Protein AF-A0A5N5TIZ0-F1 (afdb_monomer)

Solvent-accessible surface area (backbone atoms only — not comparable to full-atom values): 14364 Å² total; per-residue (Å²): 132,88,80,83,74,90,66,99,51,80,72,65,76,56,60,96,84,63,83,81,84,79,68,92,69,78,65,60,90,72,55,89,64,56,59,50,76,48,78,46,96,88,73,50,70,50,78,36,49,53,70,55,32,39,54,70,77,42,92,76,58,86,54,35,62,63,74,58,45,53,52,51,51,52,49,46,48,74,77,62,52,58,97,60,49,91,86,53,86,85,68,57,70,83,48,72,67,50,51,49,50,57,59,56,68,37,50,45,80,41,44,53,36,55,14,87,90,80,56,48,61,65,50,69,70,56,50,51,53,52,49,51,51,28,60,76,71,68,31,34,36,38,39,46,34,53,42,60,88,73,70,85,63,94,80,79,71,78,79,86,51,70,66,80,68,50,84,82,61,44,37,38,36,38,42,40,37,45,75,78,77,43,55,87,56,67,49,62,54,75,49,55,40,64,81,58,47,54,52,49,50,60,51,28,62,76,74,66,56,66,72,58,66,68,44,50,50,53,57,53,50,55,57,57,53,55,65,66,68,78,113

Secondary structure (DSSP, 8-state):
------S-SGGGGS-TT----SS----GGG-S---EEEE-TTS-EEEE-HHHHHHHTS---TT--HHHHHHHHHHHHHHT--TTGGG------SHHHHHHHHHHHTEEEE--SS-TTT-----HHHHHHHHHHHHHTT-EEEEE-TTTT----TT-PPPPPTGGG-SSS-EEEEEEGGGTTTGGG--EEEE--HHHHHHHHHHHHHHT-S--HHHHHHHHHHHHHHHTT--

Sequence (231 aa):
MIMEGRGGGLFERSTPSTLNIAGGLPNPSKFPLKDAVFNLKNGDSIYIDEKKMAIAQQYGVTKGYLPLLKQVEELVLRYHNPPNYANSRVIVNIGAQDGFSRTLEMVIYVNPTASNPSGMTLTKERKKKIYEIARLYNLLIVEDDPYYFLHFGEDNEFPESFLSIDTDGRVMRMDSFAKIISSGFRIGYLTGPEPLVDKYIQHSEMTMMHPSCLSQDYVNGIYRQEECSFG

Radius of gyration: 27.18 Å; Cα contacts (8 Å, |Δi|>4): 220; chains: 1; bounding box: 65×40×74 Å

Structure (mmCIF, N/CA/C/O backbone):
data_AF-A0A5N5TIZ0-F1
#
_entry.id   AF-A0A5N5TIZ0-F1
#
loop_
_atom_site.group_PDB
_atom_site.id
_atom_site.type_symbol
_atom_site.label_atom_id
_atom_site.label_alt_id
_atom_site.label_comp_id
_atom_site.label_asym_id
_atom_site.label_entity_id
_atom_site.label_seq_id
_atom_site.pdbx_PDB_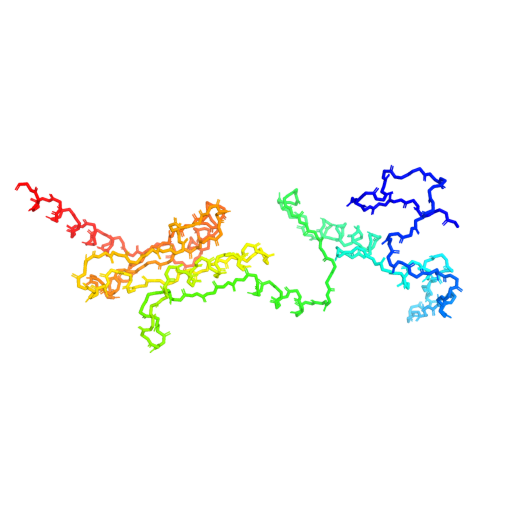ins_code
_atom_site.Cartn_x
_atom_site.Cartn_y
_atom_site.Cartn_z
_atom_site.occupancy
_atom_site.B_iso_or_equiv
_atom_site.auth_seq_id
_atom_site.auth_comp_id
_atom_site.auth_asym_id
_atom_site.auth_atom_id
_atom_site.pdbx_PDB_model_num
ATOM 1 N N . MET A 1 1 ? 6.207 13.090 -40.665 1.00 34.06 1 MET A N 1
ATOM 2 C CA . MET A 1 1 ? 5.944 11.635 -40.625 1.00 34.06 1 MET A CA 1
ATOM 3 C C . MET A 1 1 ? 4.941 11.394 -39.509 1.00 34.06 1 MET A C 1
ATOM 5 O O . MET A 1 1 ? 5.183 11.851 -38.399 1.00 34.06 1 MET A O 1
ATOM 9 N N . ILE A 1 2 ? 3.787 10.816 -39.843 1.00 30.36 2 ILE A N 1
ATOM 10 C CA . ILE A 1 2 ? 2.650 10.590 -38.939 1.00 30.36 2 ILE A CA 1
ATOM 11 C C . ILE A 1 2 ? 3.080 9.572 -37.872 1.00 30.36 2 ILE A C 1
ATOM 13 O O . ILE A 1 2 ? 3.518 8.476 -38.214 1.00 30.36 2 ILE A O 1
ATOM 17 N N . MET A 1 3 ? 3.018 9.955 -36.596 1.00 33.91 3 MET A N 1
ATOM 18 C CA . MET A 1 3 ? 3.199 9.036 -35.470 1.00 33.91 3 MET A CA 1
ATOM 19 C C . MET A 1 3 ? 1.867 8.308 -35.258 1.00 33.91 3 MET A C 1
ATOM 21 O O . MET A 1 3 ? 0.907 8.916 -34.792 1.00 33.91 3 MET A O 1
ATOM 25 N N . GLU A 1 4 ? 1.787 7.034 -35.644 1.00 34.34 4 GLU A N 1
ATOM 26 C CA . GLU A 1 4 ? 0.631 6.190 -35.327 1.00 34.34 4 GLU A CA 1
ATOM 27 C C . GLU A 1 4 ? 0.572 5.921 -33.817 1.00 34.34 4 GLU A C 1
ATOM 29 O O . GLU A 1 4 ? 1.549 5.489 -33.199 1.00 34.34 4 GLU A O 1
ATOM 34 N N . GLY A 1 5 ? -0.587 6.225 -33.231 1.00 33.09 5 GLY A N 1
ATOM 35 C CA . GLY A 1 5 ? -0.850 6.159 -31.801 1.00 33.09 5 GLY 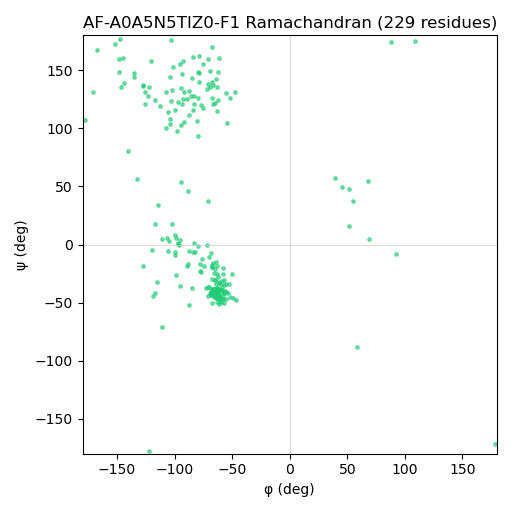A CA 1
ATOM 36 C C . GLY A 1 5 ? -0.885 4.734 -31.254 1.00 33.09 5 GLY A C 1
ATOM 37 O O . GLY A 1 5 ? -1.492 3.838 -31.839 1.00 33.09 5 GLY A O 1
ATOM 38 N N . ARG A 1 6 ? -0.231 4.551 -30.102 1.00 40.31 6 ARG A N 1
ATOM 39 C CA . ARG A 1 6 ? -0.539 3.503 -29.119 1.00 40.31 6 ARG A CA 1
ATOM 40 C C . ARG A 1 6 ? -0.393 4.092 -27.719 1.00 40.31 6 ARG A C 1
ATOM 42 O O . ARG A 1 6 ? 0.641 3.943 -27.070 1.00 40.31 6 ARG A O 1
ATOM 49 N N . GLY A 1 7 ? -1.422 4.805 -27.288 1.00 38.03 7 GLY A N 1
ATOM 50 C CA . GLY A 1 7 ? -1.538 5.443 -25.984 1.00 38.03 7 GLY A CA 1
ATOM 51 C C . GLY A 1 7 ? -2.898 6.120 -25.864 1.00 38.03 7 GLY A C 1
ATOM 52 O O . GLY A 1 7 ? -3.123 7.152 -26.491 1.00 38.03 7 GLY A O 1
ATOM 53 N N . GLY A 1 8 ? -3.790 5.532 -25.060 1.00 37.97 8 GLY A N 1
ATOM 54 C CA . GLY A 1 8 ? -5.176 5.972 -24.902 1.00 37.97 8 GLY A CA 1
ATOM 55 C C . GLY A 1 8 ? -5.288 7.445 -24.505 1.00 37.97 8 GLY A C 1
ATOM 56 O O . GLY A 1 8 ? -5.047 7.815 -23.359 1.00 37.97 8 GLY A O 1
ATOM 57 N N . GLY A 1 9 ? -5.671 8.276 -25.469 1.00 50.69 9 GLY A N 1
ATOM 58 C CA . GLY A 1 9 ? -5.900 9.708 -25.322 1.00 50.69 9 GLY A CA 1
ATOM 59 C C . GLY A 1 9 ? -6.630 10.262 -26.546 1.00 50.69 9 GLY A C 1
ATOM 60 O O . GLY A 1 9 ? -6.717 9.597 -27.578 1.00 50.69 9 GLY A O 1
ATOM 61 N N . LEU A 1 10 ? -7.147 11.493 -26.450 1.00 48.00 10 LEU A N 1
ATOM 62 C CA . LEU A 1 10 ? -7.877 12.191 -27.529 1.00 48.00 10 LEU A CA 1
ATOM 63 C C . LEU A 1 10 ? -7.132 12.187 -28.884 1.00 48.00 10 LEU A C 1
ATOM 65 O O . LEU A 1 10 ? -7.771 12.231 -29.930 1.00 48.00 10 LEU A O 1
ATOM 69 N N . PHE A 1 11 ? -5.801 12.063 -28.864 1.00 51.78 11 PHE A N 1
ATOM 70 C CA . PHE A 1 11 ? -4.930 12.015 -30.039 1.00 51.78 11 PHE A CA 1
ATOM 71 C C . PHE A 1 11 ? -5.149 10.802 -30.956 1.00 51.78 11 PHE A C 1
ATOM 73 O O . PHE A 1 11 ? -5.049 10.958 -32.172 1.00 51.78 11 PHE A O 1
ATOM 80 N N . GLU A 1 12 ? -5.504 9.628 -30.421 1.00 54.75 12 GLU A N 1
ATOM 81 C CA . GLU A 1 12 ? -5.781 8.424 -31.231 1.00 54.75 12 GLU A CA 1
ATOM 82 C C . GLU A 1 12 ? -7.051 8.552 -32.085 1.00 54.75 12 GLU A C 1
ATOM 84 O O . GLU A 1 12 ? -7.223 7.808 -33.046 1.00 54.75 12 GLU A O 1
ATOM 89 N N . ARG A 1 13 ? -7.938 9.503 -31.761 1.00 52.59 13 ARG A N 1
ATOM 90 C CA . ARG A 1 13 ? -9.205 9.726 -32.477 1.00 52.59 13 ARG A CA 1
ATOM 91 C C . ARG A 1 13 ? -9.121 10.819 -33.550 1.00 52.59 13 ARG A C 1
ATOM 93 O O . ARG A 1 13 ? -10.138 11.159 -34.149 1.00 52.59 13 ARG A O 1
ATOM 100 N N . SER A 1 14 ? -7.938 11.387 -33.781 1.00 58.97 14 SER A N 1
ATOM 101 C CA . SER A 1 14 ? -7.731 12.491 -34.728 1.00 58.97 14 SER A CA 1
ATOM 102 C C . SER A 1 14 ? -7.528 11.975 -36.153 1.00 58.97 14 SER A C 1
ATOM 104 O O . SER A 1 14 ? -6.847 10.974 -36.364 1.00 58.97 14 SER A O 1
ATOM 106 N N . THR A 1 15 ? -8.050 12.687 -37.152 1.00 64.50 15 THR A N 1
ATOM 107 C CA . THR A 1 15 ? -7.779 12.376 -38.563 1.00 64.50 15 THR A CA 1
ATOM 108 C C . THR A 1 15 ? -6.319 12.672 -38.943 1.00 64.50 15 THR A C 1
ATOM 110 O O . THR A 1 15 ? -5.747 13.630 -38.420 1.00 64.50 15 THR A O 1
ATOM 113 N N . PRO A 1 16 ? -5.713 11.939 -39.901 1.00 64.56 16 PRO A N 1
ATOM 114 C CA . PRO A 1 16 ? -4.321 12.151 -40.330 1.00 64.56 16 PRO A CA 1
ATOM 115 C C . PRO A 1 16 ? -3.998 13.564 -40.848 1.00 64.56 16 PRO A C 1
ATOM 117 O O . PRO A 1 16 ? -2.835 13.954 -40.887 1.00 64.56 16 PRO A O 1
ATOM 120 N N . SER A 1 17 ? -5.016 14.326 -41.259 1.00 74.25 17 SER A N 1
ATOM 121 C CA . SER A 1 17 ? -4.917 15.709 -41.741 1.00 74.25 17 SER A CA 1
ATOM 122 C C . SER A 1 17 ? -4.917 16.764 -40.628 1.00 74.25 17 SER A C 1
ATOM 124 O O . SER A 1 17 ? -4.736 17.947 -40.913 1.00 74.25 17 SER A O 1
ATOM 126 N N . THR A 1 18 ? -5.138 16.378 -39.370 1.00 73.06 18 THR A N 1
ATOM 127 C CA . THR A 1 18 ? -5.234 17.323 -38.256 1.00 73.06 18 THR A CA 1
ATOM 128 C C . THR A 1 18 ? -3.847 17.803 -37.836 1.00 73.06 18 THR A C 1
ATOM 130 O O . THR A 1 18 ? -3.006 17.015 -37.401 1.00 73.06 18 THR A O 1
ATOM 133 N N . LEU A 1 19 ? -3.614 19.117 -37.909 1.00 68.88 19 LEU A N 1
ATOM 134 C CA . LEU A 1 19 ? -2.415 19.732 -37.347 1.00 68.88 19 LEU A CA 1
ATOM 135 C C . LEU A 1 19 ? -2.544 19.801 -35.819 1.00 68.88 19 LEU A C 1
ATOM 137 O O . LEU A 1 19 ? -3.436 20.460 -35.287 1.00 68.88 19 LEU A O 1
ATOM 141 N N . ASN A 1 20 ? -1.655 19.111 -35.108 1.00 63.97 20 ASN A N 1
ATOM 142 C CA . ASN A 1 20 ? -1.668 19.060 -33.651 1.00 63.97 20 ASN A CA 1
ATOM 143 C C . ASN A 1 20 ? -0.872 20.230 -33.053 1.00 63.97 20 ASN A C 1
ATOM 145 O O . ASN A 1 20 ? 0.351 20.265 -33.160 1.00 63.97 20 ASN A O 1
ATOM 149 N N . ILE A 1 21 ? -1.581 21.155 -32.404 1.00 72.00 21 ILE A N 1
ATOM 150 C CA . ILE A 1 21 ? -1.016 22.286 -31.646 1.00 72.00 21 ILE A CA 1
ATOM 151 C C . ILE A 1 21 ? -1.231 22.152 -30.127 1.00 72.00 21 ILE A C 1
ATOM 153 O O . ILE A 1 21 ? -0.928 23.076 -29.380 1.00 72.00 21 ILE A O 1
ATOM 157 N N . ALA A 1 22 ? -1.788 21.026 -29.669 1.00 65.69 22 ALA A N 1
ATOM 158 C CA . ALA A 1 22 ? -2.176 20.816 -28.274 1.00 65.69 22 ALA A CA 1
ATOM 159 C C . ALA A 1 22 ? -1.099 20.084 -27.460 1.00 65.69 22 ALA A C 1
ATOM 161 O O . ALA A 1 22 ? -0.917 20.363 -26.277 1.00 65.69 22 ALA A O 1
ATOM 162 N N . GLY A 1 23 ? -0.388 19.134 -28.076 1.00 67.12 23 GLY A N 1
ATOM 163 C CA . GLY A 1 23 ? 0.704 18.418 -27.418 1.00 67.12 23 GLY A CA 1
ATOM 164 C C . GLY A 1 23 ? 1.987 19.246 -27.406 1.00 67.12 23 GLY A C 1
ATOM 165 O O . GLY A 1 23 ? 2.474 19.623 -28.467 1.00 67.12 23 GLY A O 1
ATOM 166 N N . GLY A 1 24 ? 2.583 19.460 -26.231 1.00 77.94 24 GLY A N 1
ATOM 167 C CA . GLY A 1 24 ? 3.902 20.093 -26.066 1.00 77.94 24 GLY A CA 1
ATOM 168 C C . GLY A 1 24 ? 5.079 19.217 -26.522 1.00 77.94 24 GLY A C 1
ATOM 169 O O . GLY A 1 24 ? 6.109 19.187 -25.858 1.00 77.94 24 GLY A O 1
ATOM 170 N N . LEU A 1 25 ? 4.912 18.455 -27.609 1.00 83.19 25 LEU A N 1
ATOM 171 C CA . LEU A 1 25 ? 5.910 17.531 -28.145 1.00 83.19 25 LEU A CA 1
ATOM 172 C C . LEU A 1 25 ? 6.895 18.304 -29.036 1.00 83.19 25 LEU A C 1
ATOM 174 O O . LEU A 1 25 ? 6.485 18.820 -30.081 1.00 83.19 25 LEU A O 1
ATOM 178 N N . PRO A 1 26 ? 8.189 18.387 -28.680 1.00 86.62 26 PRO A N 1
ATOM 179 C CA . PRO A 1 26 ? 9.175 19.050 -29.521 1.00 86.62 26 PRO A CA 1
ATOM 180 C C . PRO A 1 26 ? 9.309 18.350 -30.877 1.00 86.62 26 PRO A C 1
ATOM 182 O O . PRO A 1 26 ? 9.165 17.129 -30.977 1.00 86.62 26 PRO A O 1
ATOM 185 N N . ASN A 1 27 ? 9.618 19.120 -31.925 1.00 87.25 27 ASN A N 1
ATOM 186 C CA . ASN A 1 27 ? 9.857 18.569 -33.258 1.00 87.25 27 ASN A CA 1
ATOM 187 C C . ASN A 1 27 ? 11.120 17.680 -33.245 1.00 87.25 27 ASN A C 1
ATOM 189 O O . ASN A 1 27 ? 12.200 18.206 -32.960 1.00 87.25 27 ASN A O 1
ATOM 193 N N . PRO A 1 28 ? 11.030 16.386 -33.619 1.00 87.31 28 PRO A N 1
ATOM 194 C CA . PRO A 1 28 ? 12.179 15.486 -33.601 1.00 87.31 28 PRO A CA 1
ATOM 195 C C . PRO A 1 28 ? 13.370 15.944 -34.447 1.00 87.31 28 PRO A C 1
ATOM 197 O O . PRO A 1 28 ? 14.505 15.626 -34.118 1.00 87.31 28 PRO A O 1
ATOM 200 N N . SER A 1 29 ? 13.146 16.752 -35.491 1.00 88.25 29 SER A N 1
ATOM 201 C CA . SER A 1 29 ? 14.228 17.300 -36.322 1.00 88.25 29 SER A CA 1
ATOM 202 C C . SER A 1 29 ? 15.106 18.329 -35.595 1.00 88.25 29 SER A C 1
ATOM 204 O O . SER A 1 29 ? 16.057 18.844 -36.178 1.00 88.25 29 SER A O 1
ATOM 206 N N . LYS A 1 30 ? 14.730 18.732 -34.376 1.00 91.44 30 LYS A N 1
ATOM 207 C CA . LYS A 1 30 ? 15.494 19.648 -33.519 1.00 91.44 30 LYS A CA 1
ATOM 208 C C . LYS A 1 30 ? 16.290 18.913 -32.444 1.00 91.44 30 LYS A C 1
ATOM 210 O O . LYS A 1 30 ? 17.053 19.557 -31.729 1.00 91.44 30 LYS A O 1
ATOM 215 N N . PHE A 1 31 ? 16.112 17.601 -32.316 1.00 95.12 31 PHE A N 1
ATOM 216 C CA . PHE A 1 31 ? 16.883 16.811 -31.373 1.00 95.12 31 PHE A CA 1
ATOM 217 C C . PHE A 1 31 ? 18.343 16.676 -31.837 1.00 95.12 31 PHE A C 1
ATOM 219 O O . PHE A 1 31 ? 18.586 16.499 -33.031 1.00 95.12 31 PHE A O 1
ATOM 226 N N . PRO A 1 32 ? 19.325 16.791 -30.924 1.00 95.62 32 PRO A N 1
ATOM 227 C CA . PRO A 1 32 ? 20.738 16.849 -31.292 1.00 95.62 32 PRO A CA 1
ATOM 228 C C . PRO A 1 32 ? 21.347 15.483 -31.635 1.00 95.62 32 PRO A C 1
ATOM 230 O O . PRO A 1 32 ? 22.364 15.441 -32.325 1.00 95.62 32 PRO A O 1
ATOM 233 N N . LEU A 1 33 ? 20.773 14.371 -31.158 1.00 96.75 33 LEU A N 1
ATOM 234 C CA . LEU A 1 33 ? 21.300 13.032 -31.436 1.00 96.75 33 LEU A CA 1
ATOM 235 C C . LEU A 1 33 ? 20.618 12.441 -32.670 1.00 96.75 33 LEU A C 1
ATOM 237 O O . LEU A 1 33 ? 19.391 12.340 -32.710 1.00 96.75 33 LEU A O 1
ATOM 241 N N . LYS A 1 34 ? 21.421 12.025 -33.654 1.00 95.44 34 LYS A N 1
ATOM 242 C CA . LYS A 1 34 ? 20.935 11.365 -34.870 1.00 95.44 34 LYS A CA 1
ATOM 243 C C . LYS A 1 34 ? 20.807 9.858 -34.686 1.00 95.44 34 LYS A C 1
ATOM 245 O O . LYS A 1 34 ? 19.751 9.312 -34.942 1.00 95.44 34 LYS A O 1
ATOM 250 N N . ASP A 1 35 ? 21.853 9.190 -34.227 1.00 97.31 35 ASP A N 1
ATOM 251 C CA . ASP A 1 35 ? 21.907 7.741 -34.033 1.00 97.31 35 ASP A CA 1
ATOM 252 C C . ASP A 1 35 ? 22.900 7.408 -32.908 1.00 97.31 35 ASP A C 1
ATOM 254 O O . ASP A 1 35 ? 23.554 8.297 -32.355 1.00 97.31 35 ASP A O 1
ATOM 258 N N . ALA A 1 36 ? 22.950 6.142 -32.496 1.00 97.38 36 ALA A N 1
ATOM 259 C CA . ALA A 1 36 ? 23.957 5.662 -31.555 1.00 97.38 36 ALA A CA 1
ATOM 260 C C . ALA A 1 36 ? 24.323 4.200 -31.811 1.00 97.38 36 ALA A C 1
ATOM 262 O O . ALA A 1 36 ? 23.482 3.382 -32.195 1.00 97.38 36 ALA A O 1
ATOM 263 N N . VAL A 1 37 ? 25.581 3.867 -31.518 1.00 97.69 37 VAL A N 1
ATOM 264 C CA . VAL A 1 37 ? 26.096 2.496 -31.513 1.00 97.69 37 VAL A CA 1
ATOM 265 C C . VAL A 1 37 ? 26.737 2.222 -30.158 1.00 97.69 37 VAL A C 1
ATOM 267 O O . VAL A 1 37 ? 27.676 2.912 -29.764 1.00 97.69 37 VAL A O 1
ATOM 270 N N . PHE A 1 38 ? 26.243 1.210 -29.448 1.00 97.56 38 PHE A N 1
ATOM 271 C CA . PHE A 1 38 ? 26.833 0.745 -28.193 1.00 97.56 38 PHE A CA 1
ATOM 272 C C . PHE A 1 38 ? 27.551 -0.577 -28.432 1.00 97.56 38 PHE A C 1
ATOM 274 O O . PHE A 1 38 ? 26.913 -1.583 -28.736 1.00 97.56 38 PHE A O 1
ATOM 281 N N . ASN A 1 39 ? 28.874 -0.574 -28.293 1.00 97.69 39 ASN A N 1
ATOM 282 C CA . ASN A 1 39 ? 29.694 -1.768 -28.484 1.00 97.69 39 ASN A CA 1
ATOM 283 C C . ASN A 1 39 ? 29.757 -2.576 -27.186 1.00 97.69 39 ASN A C 1
ATOM 285 O O . ASN A 1 39 ? 30.075 -2.042 -26.121 1.00 97.69 39 ASN A O 1
ATOM 289 N N . LEU A 1 40 ? 29.440 -3.862 -27.278 1.00 97.50 40 LEU A N 1
ATOM 290 C CA . LEU A 1 40 ? 29.391 -4.789 -26.159 1.00 97.50 40 LEU A CA 1
ATOM 291 C C . LEU A 1 40 ? 30.706 -5.563 -26.031 1.00 97.50 40 LEU A C 1
ATOM 293 O O . LEU A 1 40 ? 31.446 -5.771 -26.990 1.00 97.50 40 LEU A O 1
ATOM 297 N N . LYS A 1 41 ? 30.992 -6.042 -24.815 1.00 96.88 41 LYS A N 1
ATOM 298 C CA . LYS A 1 41 ? 32.224 -6.798 -24.521 1.00 96.88 41 LYS A CA 1
ATOM 299 C C . LYS A 1 41 ? 32.318 -8.138 -25.258 1.00 96.88 41 LYS A C 1
ATOM 301 O O . LYS A 1 41 ? 33.414 -8.668 -25.385 1.00 96.88 41 LYS A O 1
ATOM 306 N N . ASN A 1 42 ? 31.194 -8.691 -25.709 1.00 96.12 42 ASN A N 1
ATOM 307 C CA . ASN A 1 42 ? 31.146 -9.940 -26.470 1.00 96.12 42 ASN A CA 1
ATOM 308 C C . ASN A 1 42 ? 31.423 -9.744 -27.975 1.00 96.12 42 ASN A C 1
ATOM 310 O O . ASN A 1 42 ? 31.388 -10.720 -28.713 1.00 96.12 42 ASN A O 1
ATOM 314 N N . GLY A 1 43 ? 31.703 -8.512 -28.418 1.00 95.81 43 GLY A N 1
ATOM 315 C CA . GLY A 1 43 ? 31.956 -8.176 -29.820 1.00 95.81 43 GLY A CA 1
ATOM 316 C C . GLY A 1 43 ? 30.714 -7.738 -30.600 1.00 95.81 43 GLY A C 1
ATOM 317 O O . GLY A 1 43 ? 30.865 -7.246 -31.715 1.00 95.81 43 GLY A O 1
ATOM 318 N N . ASP A 1 44 ? 29.515 -7.855 -30.021 1.00 97.06 44 ASP A N 1
ATOM 319 C CA . ASP A 1 44 ? 28.279 -7.379 -30.646 1.00 97.06 44 ASP A CA 1
ATOM 320 C C . ASP A 1 44 ? 28.113 -5.859 -30.495 1.00 97.06 44 ASP A C 1
ATOM 322 O O . ASP A 1 44 ? 28.682 -5.225 -29.601 1.00 97.06 44 ASP A O 1
ATOM 326 N N . SER A 1 45 ? 27.248 -5.274 -31.323 1.00 97.00 45 SER A N 1
ATOM 327 C CA . SER A 1 45 ? 26.877 -3.860 -31.242 1.00 97.00 45 SER A CA 1
ATOM 328 C C . SER A 1 45 ? 25.358 -3.691 -31.184 1.00 97.00 45 SER A C 1
ATOM 330 O O . SER A 1 45 ? 24.611 -4.317 -31.937 1.00 97.00 45 SER A O 1
ATOM 332 N N . ILE A 1 46 ? 24.890 -2.802 -30.307 1.00 96.44 46 ILE A N 1
ATOM 333 C CA . ILE A 1 46 ? 23.494 -2.358 -30.260 1.00 96.44 46 ILE A CA 1
ATOM 334 C C . ILE A 1 46 ? 23.368 -1.092 -31.100 1.00 96.44 46 ILE A C 1
ATOM 336 O O . ILE A 1 46 ? 23.994 -0.077 -30.793 1.00 96.44 46 ILE A O 1
ATOM 340 N N . TYR A 1 47 ? 22.519 -1.144 -32.124 1.00 96.12 47 TYR A N 1
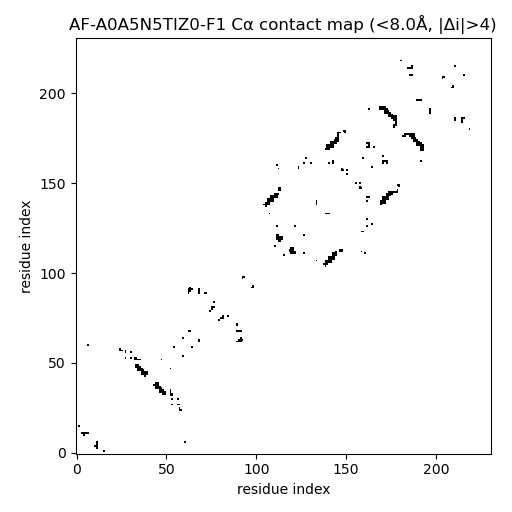ATOM 341 C CA . TYR A 1 47 ? 22.269 -0.028 -33.034 1.00 96.12 47 TYR A CA 1
ATOM 342 C C . TYR A 1 47 ? 20.942 0.667 -32.717 1.00 96.12 47 TYR A C 1
ATOM 344 O O . TYR A 1 47 ? 19.868 0.050 -32.743 1.00 96.12 47 TYR A O 1
ATOM 352 N N . ILE A 1 48 ? 21.016 1.973 -32.472 1.00 96.44 48 ILE A N 1
ATOM 353 C CA . ILE A 1 48 ? 19.867 2.872 -32.396 1.00 96.44 48 ILE A CA 1
ATOM 354 C C . ILE A 1 48 ? 19.880 3.739 -33.653 1.00 96.44 48 ILE A C 1
ATOM 356 O O . ILE A 1 48 ? 20.638 4.700 -33.743 1.00 96.44 48 ILE A O 1
ATOM 360 N N . ASP A 1 49 ? 19.049 3.366 -34.624 1.00 95.88 49 ASP A N 1
ATOM 361 C CA . ASP A 1 49 ? 18.841 4.134 -35.854 1.00 95.88 49 ASP A CA 1
ATOM 362 C C . ASP A 1 49 ? 18.132 5.475 -35.595 1.00 95.88 49 ASP A C 1
ATOM 364 O O . ASP A 1 49 ? 17.591 5.718 -34.515 1.00 95.88 49 ASP A O 1
ATOM 368 N N . GLU A 1 50 ? 18.085 6.332 -36.616 1.00 94.50 50 GLU A N 1
ATOM 369 C CA . GLU A 1 50 ? 17.507 7.678 -36.527 1.00 94.50 50 GLU A CA 1
ATOM 370 C C . GLU A 1 50 ? 16.042 7.696 -36.080 1.00 94.50 50 GLU A C 1
ATOM 372 O O . GLU A 1 50 ? 15.626 8.561 -35.306 1.00 94.50 50 GLU A O 1
ATOM 377 N N . LYS A 1 51 ? 15.254 6.692 -36.475 1.00 92.19 51 LYS A N 1
ATOM 378 C CA . LYS A 1 51 ? 13.851 6.592 -36.070 1.00 92.19 51 LYS A CA 1
ATOM 379 C C . LYS A 1 51 ? 13.731 6.237 -34.588 1.00 92.19 51 LYS A C 1
ATOM 381 O O . LYS A 1 51 ? 12.926 6.838 -33.878 1.00 92.19 51 LYS A O 1
ATOM 386 N N . LYS A 1 52 ? 14.517 5.272 -34.105 1.00 92.50 52 LYS A N 1
ATOM 387 C CA . LYS A 1 52 ? 14.552 4.895 -32.684 1.00 92.50 52 LYS A CA 1
ATOM 388 C C . LYS A 1 52 ? 15.133 6.011 -31.827 1.00 92.50 52 LYS A C 1
ATOM 390 O O . LYS A 1 52 ? 14.618 6.256 -30.741 1.00 92.50 52 LYS A O 1
ATOM 395 N N . MET A 1 53 ? 16.152 6.707 -32.322 1.00 95.38 53 MET A N 1
ATOM 396 C CA . MET A 1 53 ? 16.782 7.828 -31.632 1.00 95.38 53 MET A CA 1
ATOM 397 C C . MET A 1 53 ? 15.823 9.018 -31.498 1.00 95.38 53 MET A C 1
ATOM 399 O O . MET A 1 53 ? 15.762 9.652 -30.444 1.00 95.38 53 MET A O 1
ATOM 403 N N . ALA A 1 54 ? 15.003 9.278 -32.521 1.00 92.50 54 ALA A N 1
ATOM 404 C CA . ALA A 1 54 ? 13.925 10.261 -32.452 1.00 92.50 54 ALA A CA 1
ATOM 405 C C . ALA A 1 54 ? 12.866 9.905 -31.392 1.00 92.50 54 ALA A C 1
ATOM 407 O O . ALA A 1 54 ? 12.386 10.792 -30.692 1.00 92.50 54 ALA A O 1
ATOM 408 N N . ILE A 1 55 ? 12.515 8.620 -31.247 1.00 91.31 55 ILE A N 1
ATOM 409 C CA . ILE A 1 55 ? 11.590 8.152 -30.199 1.00 91.31 55 ILE A CA 1
ATOM 410 C C . ILE A 1 55 ? 12.239 8.255 -28.812 1.00 91.31 55 ILE A C 1
ATOM 412 O O . ILE A 1 55 ? 11.584 8.687 -27.871 1.00 91.31 55 ILE A O 1
ATOM 416 N N . ALA A 1 56 ? 13.517 7.893 -28.682 1.00 91.94 56 ALA A N 1
ATOM 417 C CA . ALA A 1 56 ? 14.244 7.897 -27.412 1.00 91.94 56 ALA A CA 1
ATOM 418 C C . ALA A 1 56 ? 14.420 9.304 -26.814 1.00 91.94 56 ALA A C 1
ATOM 420 O O . ALA A 1 56 ? 14.458 9.448 -25.597 1.00 91.94 56 ALA A O 1
ATOM 421 N N . GLN A 1 57 ? 14.514 10.332 -27.662 1.00 93.19 57 GLN A N 1
ATOM 422 C CA . GLN A 1 57 ? 14.607 11.736 -27.240 1.00 93.19 57 GLN A CA 1
ATOM 423 C C . GLN A 1 57 ? 13.237 12.409 -27.047 1.00 93.19 57 GLN A C 1
ATOM 425 O O . GLN A 1 57 ? 13.175 13.554 -26.603 1.00 93.19 57 GLN A O 1
ATOM 430 N N . GLN A 1 58 ? 12.140 11.724 -27.381 1.00 93.81 58 GLN A N 1
ATOM 431 C CA . GLN A 1 58 ? 10.780 12.234 -27.227 1.00 93.81 58 GLN A CA 1
ATOM 432 C C . GLN A 1 58 ? 10.172 11.818 -25.878 1.00 93.81 58 GLN A C 1
ATOM 434 O O . GLN A 1 58 ? 10.565 10.819 -25.278 1.00 93.81 58 GLN A O 1
ATOM 439 N N . TYR A 1 59 ? 9.158 12.557 -25.420 1.00 89.50 59 TYR A N 1
ATOM 440 C CA . TYR A 1 59 ? 8.322 12.138 -24.298 1.00 89.50 59 TYR A CA 1
ATOM 441 C C . TYR A 1 59 ? 7.707 10.750 -24.536 1.00 89.50 59 TYR A C 1
ATOM 443 O O . TYR A 1 59 ? 7.101 10.484 -25.576 1.00 89.50 59 TYR A O 1
ATOM 451 N N . GLY A 1 60 ? 7.854 9.874 -23.540 1.00 86.12 60 GLY A N 1
ATOM 452 C CA . GLY A 1 60 ? 7.274 8.535 -23.516 1.00 86.12 60 GLY A CA 1
ATOM 453 C C . GLY A 1 60 ? 6.050 8.430 -22.607 1.00 86.12 60 GLY A C 1
ATOM 454 O O . GLY A 1 60 ? 5.686 9.365 -21.895 1.00 86.12 60 GLY A O 1
ATOM 455 N N . VAL A 1 61 ? 5.423 7.254 -22.603 1.00 87.56 61 VAL A N 1
ATOM 456 C CA . VAL A 1 61 ? 4.348 6.930 -21.655 1.00 87.56 61 VAL A CA 1
ATOM 457 C C . VAL A 1 61 ? 4.921 6.565 -20.285 1.00 87.56 61 VAL A C 1
ATOM 459 O O . VAL A 1 61 ? 5.970 5.929 -20.197 1.00 87.56 61 VAL A O 1
ATOM 462 N N . THR A 1 62 ? 4.192 6.881 -19.211 1.00 89.00 62 THR A N 1
ATOM 463 C CA . THR A 1 62 ? 4.626 6.644 -17.819 1.00 89.00 62 THR A CA 1
ATOM 464 C C . THR 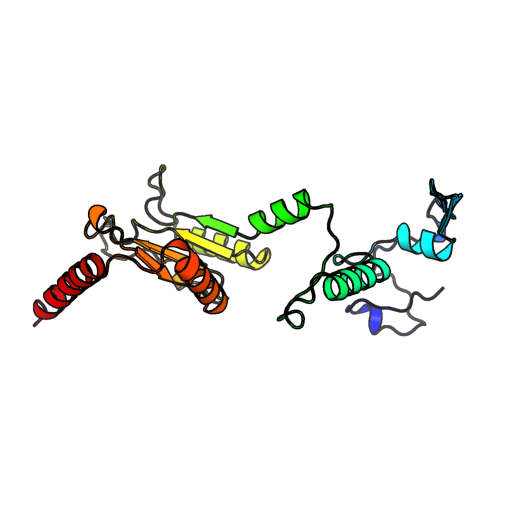A 1 62 ? 4.968 5.184 -17.520 1.00 89.00 62 THR A C 1
ATOM 466 O O . THR A 1 62 ? 5.840 4.914 -16.706 1.00 89.00 62 THR A O 1
ATOM 469 N N . LYS A 1 63 ? 4.316 4.224 -18.195 1.00 87.75 63 LYS A N 1
ATOM 470 C CA . LYS A 1 63 ? 4.588 2.787 -18.007 1.00 87.75 63 LYS A CA 1
ATOM 471 C C . LYS A 1 63 ? 5.986 2.351 -18.474 1.00 87.75 63 LYS A C 1
ATOM 473 O O . LYS A 1 63 ? 6.422 1.252 -18.133 1.00 87.75 63 LYS A O 1
ATOM 478 N N . GLY A 1 64 ? 6.656 3.185 -19.265 1.00 89.81 64 GLY A N 1
ATOM 479 C CA . GLY A 1 64 ? 7.946 2.901 -19.874 1.00 89.81 64 GLY A CA 1
ATOM 480 C C . GLY A 1 64 ? 7.869 2.672 -21.381 1.00 89.81 64 GLY A C 1
ATOM 481 O O . GLY A 1 64 ? 6.801 2.630 -21.996 1.00 89.81 64 GLY A O 1
ATOM 482 N N . TYR A 1 65 ? 9.042 2.517 -21.990 1.00 91.81 65 TYR A N 1
ATOM 483 C CA . TYR A 1 65 ? 9.185 2.253 -23.418 1.00 91.81 65 TYR A CA 1
ATOM 484 C C . TYR A 1 65 ? 8.539 0.909 -23.791 1.00 91.81 65 TYR A C 1
ATOM 486 O O . TYR A 1 65 ? 8.992 -0.146 -23.349 1.00 91.81 65 TYR A O 1
ATOM 494 N N . LEU A 1 66 ? 7.480 0.939 -24.611 1.00 90.06 66 LEU A N 1
ATOM 495 C CA . LEU A 1 66 ? 6.621 -0.227 -24.875 1.00 90.06 66 LEU A CA 1
ATOM 496 C C . LEU A 1 66 ? 7.368 -1.491 -25.344 1.00 90.06 66 LEU A C 1
ATOM 498 O O . LEU A 1 66 ? 7.014 -2.572 -24.874 1.00 90.06 66 LEU A O 1
ATOM 502 N N . PRO A 1 67 ? 8.381 -1.421 -26.235 1.00 91.88 67 PRO A N 1
ATOM 503 C CA . PRO A 1 67 ? 9.144 -2.609 -26.616 1.00 91.88 67 PRO A CA 1
ATOM 504 C C . PRO A 1 67 ? 9.892 -3.246 -25.444 1.00 91.88 67 PRO A C 1
ATOM 506 O O . PRO A 1 67 ? 9.889 -4.467 -25.329 1.00 91.88 67 PRO A O 1
ATOM 509 N N . LEU A 1 68 ? 10.471 -2.436 -24.550 1.00 94.00 68 LEU A N 1
ATOM 510 C CA . LEU A 1 68 ? 11.105 -2.946 -23.336 1.00 94.00 68 LEU A CA 1
ATOM 511 C C . LEU A 1 68 ? 10.057 -3.523 -22.380 1.00 94.00 68 LEU A C 1
ATOM 513 O O . LEU A 1 68 ? 10.256 -4.611 -21.858 1.00 94.00 68 LEU A O 1
ATOM 517 N N . LEU A 1 69 ? 8.924 -2.839 -22.191 1.00 93.75 69 LEU A N 1
ATOM 518 C CA . LEU A 1 69 ? 7.851 -3.312 -21.314 1.00 93.75 69 LEU A CA 1
ATOM 519 C C . LEU A 1 69 ? 7.383 -4.724 -21.699 1.00 93.75 69 LEU A C 1
ATOM 521 O O . LEU A 1 69 ? 7.325 -5.592 -20.836 1.00 93.75 69 LEU A O 1
ATOM 525 N N . LYS A 1 70 ? 7.149 -4.979 -22.993 1.00 93.94 70 LYS A N 1
ATOM 526 C CA . LYS A 1 70 ? 6.783 -6.313 -23.499 1.00 93.94 70 LYS A CA 1
ATOM 527 C C . LYS A 1 70 ? 7.850 -7.367 -23.218 1.00 93.94 70 LYS A C 1
ATOM 529 O O . LYS A 1 70 ? 7.525 -8.467 -22.790 1.00 93.94 70 LYS A O 1
ATOM 534 N N . GLN A 1 71 ? 9.123 -7.027 -23.429 1.00 96.12 71 GLN A N 1
ATOM 535 C CA . GLN A 1 71 ? 10.224 -7.940 -23.118 1.00 96.12 71 GLN A CA 1
ATOM 536 C C . GLN A 1 71 ? 10.270 -8.267 -21.622 1.00 96.12 71 GLN A C 1
ATOM 538 O O . GLN A 1 71 ? 10.476 -9.419 -21.257 1.00 96.12 71 GLN A O 1
ATOM 543 N N . VAL A 1 72 ? 10.040 -7.284 -20.748 1.00 95.81 72 VAL A N 1
ATOM 544 C CA . VAL A 1 72 ? 9.985 -7.515 -19.298 1.00 95.81 72 VAL A CA 1
ATOM 545 C C . VAL A 1 72 ? 8.772 -8.371 -18.921 1.00 95.81 72 VAL A C 1
ATOM 547 O O . VAL A 1 72 ? 8.914 -9.288 -18.119 1.00 95.81 72 VAL A O 1
ATOM 550 N N . GLU A 1 73 ? 7.601 -8.139 -19.516 1.00 94.94 73 GLU A N 1
ATOM 551 C CA . GLU A 1 73 ? 6.411 -8.983 -19.327 1.00 94.94 73 GLU A CA 1
ATOM 552 C C . GLU A 1 73 ? 6.682 -10.448 -19.713 1.00 94.94 73 GLU A C 1
ATOM 554 O O . GLU A 1 73 ? 6.391 -11.359 -18.935 1.00 94.94 73 GLU A O 1
ATOM 559 N N . GLU A 1 74 ? 7.318 -10.681 -20.864 1.00 95.94 74 GLU A N 1
ATOM 560 C CA . GLU A 1 74 ? 7.735 -12.014 -21.310 1.00 95.94 74 GLU A CA 1
ATOM 561 C C . GLU A 1 74 ? 8.769 -12.653 -20.373 1.00 95.94 74 GLU A C 1
ATOM 563 O O . GLU A 1 74 ? 8.685 -13.850 -20.097 1.00 95.94 74 GLU A O 1
ATOM 568 N N . LEU A 1 75 ? 9.733 -11.879 -19.861 1.00 96.94 75 LEU A N 1
ATOM 569 C CA . LEU A 1 75 ? 10.711 -12.358 -18.879 1.00 96.94 75 LEU A CA 1
ATOM 570 C C . LEU A 1 75 ? 10.023 -12.783 -17.5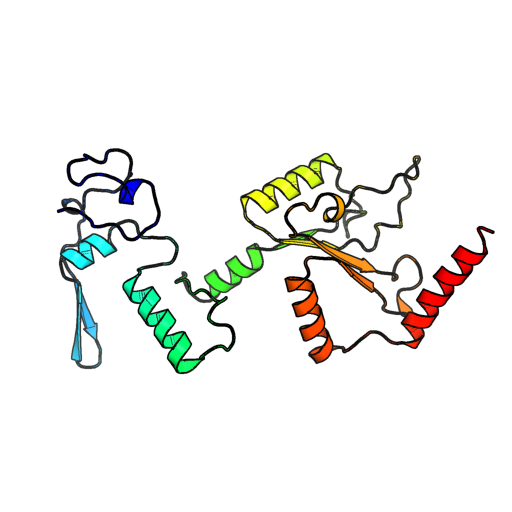75 1.00 96.94 75 LEU A C 1
ATOM 572 O O . LEU A 1 75 ? 10.324 -13.857 -17.053 1.00 96.94 75 LEU A O 1
ATOM 576 N N . VAL A 1 76 ? 9.072 -11.985 -17.079 1.00 96.00 76 VAL A N 1
ATOM 577 C CA . VAL A 1 76 ? 8.295 -12.308 -15.873 1.00 96.00 76 VAL A CA 1
ATOM 578 C C . VAL A 1 76 ? 7.504 -13.599 -16.072 1.00 96.00 76 VAL A C 1
ATOM 580 O O . VAL A 1 76 ? 7.559 -14.489 -15.225 1.00 96.00 76 VAL A O 1
ATOM 583 N N . LEU A 1 77 ? 6.815 -13.746 -17.204 1.00 95.19 77 LEU A N 1
ATOM 584 C CA . LEU A 1 77 ? 6.083 -14.971 -17.524 1.00 95.19 77 LEU A CA 1
ATOM 585 C C . LEU A 1 77 ? 7.010 -16.181 -17.665 1.00 95.19 77 LEU A C 1
ATOM 587 O O . LEU A 1 77 ? 6.699 -17.246 -17.145 1.00 95.19 77 LEU A O 1
ATOM 591 N N . ARG A 1 78 ? 8.164 -16.023 -18.322 1.00 97.12 78 ARG A N 1
ATOM 592 C CA . ARG A 1 78 ? 9.112 -17.118 -18.563 1.00 97.12 78 ARG A CA 1
ATOM 593 C C . ARG A 1 78 ? 9.745 -17.650 -17.281 1.00 97.12 78 ARG A C 1
ATOM 595 O O . ARG A 1 78 ? 9.878 -18.860 -17.142 1.00 97.12 78 ARG A O 1
ATOM 602 N N . TYR A 1 79 ? 10.181 -16.762 -16.390 1.00 96.94 79 TYR A N 1
ATOM 603 C CA . TYR A 1 79 ? 10.971 -17.148 -15.217 1.00 96.94 79 TYR A CA 1
ATOM 604 C C . TYR A 1 79 ? 10.157 -17.261 -13.928 1.00 96.94 79 TYR A C 1
ATOM 606 O O . TYR A 1 79 ? 10.561 -17.998 -13.032 1.00 96.94 79 TYR A O 1
ATOM 614 N N . HIS A 1 80 ? 9.036 -16.545 -13.815 1.00 95.06 80 HIS A N 1
ATOM 615 C CA . HIS A 1 80 ? 8.226 -16.528 -12.594 1.00 95.06 80 HIS A CA 1
ATOM 616 C C . HIS A 1 80 ? 6.835 -17.128 -12.786 1.00 95.06 80 HIS A C 1
A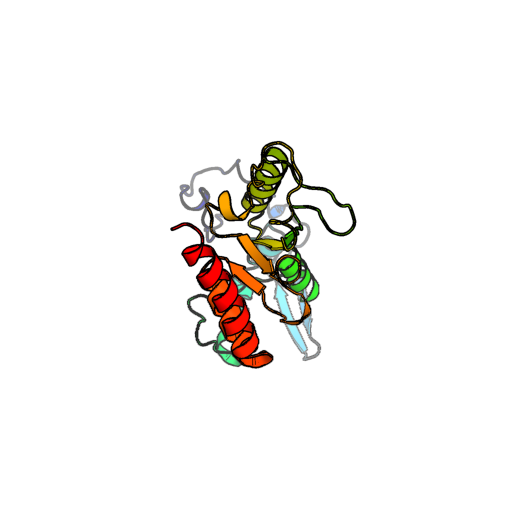TOM 618 O O . HIS A 1 80 ? 6.316 -17.710 -11.838 1.00 95.06 80 HIS A O 1
ATOM 624 N N . ASN A 1 81 ? 6.243 -16.989 -13.980 1.00 92.19 81 ASN A N 1
ATOM 625 C CA . ASN A 1 81 ? 4.918 -17.510 -14.337 1.00 92.19 81 ASN A CA 1
ATOM 626 C C . ASN A 1 81 ? 3.880 -17.384 -13.197 1.00 92.19 81 ASN A C 1
ATOM 628 O O . ASN A 1 81 ? 3.361 -18.397 -12.717 1.00 92.19 81 ASN A O 1
ATOM 632 N N . PRO A 1 82 ? 3.623 -16.166 -12.680 1.00 90.75 82 PRO A N 1
ATOM 633 C CA . PRO A 1 82 ? 2.850 -16.026 -11.458 1.00 90.75 82 PRO A CA 1
ATOM 634 C C . PRO A 1 82 ? 1.398 -16.479 -11.690 1.00 90.75 82 PRO A C 1
ATOM 636 O O . PRO A 1 82 ? 0.788 -16.095 -12.692 1.00 90.75 82 PRO A O 1
ATOM 639 N N . PRO A 1 83 ? 0.796 -17.230 -10.750 1.00 86.94 83 PRO A N 1
ATOM 640 C CA . PRO A 1 83 ? -0.520 -17.849 -10.939 1.00 86.94 83 PRO A CA 1
ATOM 641 C C . PRO A 1 83 ? -1.657 -16.834 -11.136 1.00 86.94 83 PRO A C 1
ATOM 643 O O . PRO A 1 83 ? -2.707 -17.178 -11.667 1.00 86.94 83 PRO A O 1
ATOM 646 N N . ASN A 1 84 ? -1.447 -15.571 -10.749 1.00 87.06 84 ASN A N 1
ATOM 647 C CA . ASN A 1 84 ? -2.412 -14.480 -10.889 1.00 87.06 84 ASN A CA 1
ATOM 648 C C . ASN A 1 84 ? -1.935 -13.384 -11.867 1.00 87.06 84 ASN A C 1
ATOM 650 O O . ASN A 1 84 ? -2.191 -12.193 -11.664 1.00 87.06 84 ASN A O 1
ATOM 654 N N . TYR A 1 85 ? -1.201 -13.755 -12.924 1.00 89.38 85 TYR A N 1
ATOM 655 C CA . TYR A 1 85 ? -0.661 -12.769 -13.869 1.00 89.38 85 TYR A CA 1
ATOM 656 C C . TYR A 1 85 ? -1.750 -11.915 -14.543 1.00 89.38 85 TYR A C 1
ATOM 658 O O . TYR A 1 85 ? -1.530 -10.734 -14.797 1.00 89.38 85 TYR A O 1
ATOM 666 N N . ALA A 1 86 ? -2.954 -12.462 -14.757 1.00 86.81 86 ALA A N 1
ATOM 667 C CA . ALA A 1 86 ? -4.085 -11.738 -15.351 1.00 86.81 86 ALA A CA 1
ATOM 668 C C . ALA A 1 86 ? -4.437 -10.437 -14.598 1.00 86.81 86 ALA A C 1
ATOM 670 O O . ALA A 1 86 ? -4.782 -9.422 -15.214 1.00 86.81 86 ALA A O 1
ATOM 671 N N . ASN A 1 87 ? -4.264 -10.444 -13.275 1.00 84.19 87 ASN A N 1
ATOM 672 C CA . ASN A 1 87 ? -4.498 -9.300 -12.393 1.00 84.19 87 ASN A CA 1
ATOM 673 C C . ASN A 1 87 ? -3.203 -8.565 -12.008 1.00 84.19 87 ASN A C 1
ATOM 675 O O . ASN A 1 87 ? -3.217 -7.674 -11.165 1.00 84.19 87 ASN A O 1
ATOM 679 N N . SER A 1 88 ? -2.079 -8.919 -12.631 1.00 86.00 88 SER A N 1
ATOM 680 C CA . SER A 1 88 ? -0.774 -8.299 -12.408 1.00 86.00 88 SER A CA 1
ATOM 681 C C . SER A 1 88 ? -0.444 -7.322 -13.534 1.00 86.00 88 SER A C 1
ATOM 683 O O . SER A 1 88 ? -0.919 -7.461 -14.664 1.00 86.00 88 SER A O 1
ATOM 685 N N . ARG A 1 89 ? 0.371 -6.306 -13.250 1.00 88.56 89 ARG A N 1
ATOM 686 C CA . ARG A 1 89 ? 0.873 -5.362 -14.259 1.00 88.56 89 ARG A CA 1
ATOM 687 C C . ARG A 1 89 ? 2.361 -5.124 -14.045 1.00 88.56 89 ARG A C 1
ATOM 689 O O . ARG A 1 89 ? 2.828 -5.123 -12.911 1.00 88.56 89 ARG A O 1
ATOM 696 N N . VAL A 1 90 ? 3.077 -4.899 -15.142 1.00 91.88 90 VAL A N 1
ATOM 697 C CA . VAL A 1 90 ? 4.492 -4.520 -15.134 1.00 91.88 90 VAL A CA 1
ATOM 698 C C . VAL A 1 90 ? 4.610 -3.028 -15.449 1.00 91.88 90 VAL A C 1
ATOM 700 O O . VAL A 1 90 ? 3.837 -2.476 -16.235 1.00 91.88 90 VAL A O 1
ATOM 703 N N . ILE A 1 91 ? 5.578 -2.372 -14.816 1.00 93.38 91 ILE A N 1
ATOM 704 C CA . ILE A 1 91 ? 6.004 -1.003 -15.104 1.00 93.38 91 ILE A CA 1
ATOM 705 C C . ILE A 1 91 ? 7.532 -0.963 -15.119 1.00 93.38 91 ILE A C 1
ATOM 707 O O . ILE A 1 91 ? 8.178 -1.664 -14.341 1.00 93.38 91 ILE A O 1
ATOM 711 N N . VAL A 1 92 ? 8.111 -0.147 -15.997 1.00 93.62 92 VAL A N 1
ATOM 712 C CA . VAL A 1 92 ? 9.544 0.169 -15.959 1.00 93.62 92 VAL A CA 1
ATOM 713 C C . VAL A 1 92 ? 9.743 1.397 -15.068 1.00 93.62 92 VAL A C 1
ATOM 715 O O . VAL A 1 92 ? 9.115 2.426 -15.301 1.00 93.62 92 VAL A O 1
ATOM 718 N N . ASN A 1 93 ? 10.602 1.291 -14.053 1.00 92.25 93 ASN A N 1
ATOM 719 C CA . ASN A 1 93 ? 10.886 2.351 -13.078 1.00 92.25 93 ASN A CA 1
ATOM 720 C C . ASN A 1 93 ? 12.381 2.725 -13.057 1.00 92.25 93 ASN A C 1
ATOM 722 O O . ASN A 1 93 ? 13.177 2.184 -13.828 1.00 92.25 93 ASN A O 1
ATOM 726 N N . ILE A 1 94 ? 12.773 3.647 -12.171 1.00 94.19 94 ILE A N 1
ATOM 727 C CA . ILE A 1 94 ? 14.153 4.154 -12.061 1.00 94.19 94 ILE A CA 1
ATOM 728 C C . ILE A 1 94 ? 14.961 3.267 -11.091 1.00 94.19 94 ILE A C 1
ATOM 730 O O . ILE A 1 94 ? 15.669 3.727 -10.199 1.00 94.19 94 ILE A O 1
ATOM 734 N N . GLY A 1 95 ? 14.834 1.950 -11.254 1.00 93.69 95 GLY A N 1
ATOM 735 C CA . GLY A 1 95 ? 15.521 0.951 -10.443 1.00 93.69 95 GLY A CA 1
ATOM 736 C C . GLY A 1 95 ? 14.780 0.546 -9.165 1.00 93.69 95 GLY A C 1
ATOM 737 O O . GLY A 1 95 ? 13.735 1.080 -8.796 1.00 93.69 95 GLY A O 1
ATOM 738 N N . ALA A 1 96 ? 15.347 -0.448 -8.475 1.00 90.62 96 ALA A N 1
ATOM 739 C CA . ALA A 1 96 ? 14.696 -1.106 -7.342 1.00 90.62 96 ALA A CA 1
ATOM 740 C C . ALA A 1 96 ? 14.422 -0.165 -6.154 1.00 90.62 96 ALA A C 1
ATOM 742 O O . ALA A 1 96 ? 13.376 -0.285 -5.524 1.00 90.62 96 ALA A O 1
ATOM 743 N N . GLN A 1 97 ? 15.324 0.780 -5.862 1.00 86.81 97 GLN A N 1
ATOM 744 C CA . GLN A 1 97 ? 15.154 1.734 -4.757 1.00 86.81 97 GLN A CA 1
ATOM 745 C C . GLN A 1 97 ? 14.010 2.727 -5.013 1.00 86.81 97 GLN A C 1
ATOM 747 O O . GLN A 1 97 ? 13.210 2.956 -4.112 1.00 86.81 97 GLN A O 1
ATOM 752 N N . ASP A 1 98 ? 13.889 3.259 -6.236 1.00 89.75 98 ASP A N 1
ATOM 753 C CA . ASP A 1 98 ? 12.753 4.103 -6.644 1.00 89.75 98 ASP A CA 1
ATOM 754 C C . ASP A 1 98 ? 11.440 3.312 -6.576 1.00 89.75 98 ASP A C 1
ATOM 756 O O . ASP A 1 98 ? 10.469 3.775 -5.981 1.00 89.75 98 ASP A O 1
ATOM 760 N N . GLY A 1 99 ? 11.436 2.075 -7.088 1.00 86.94 99 GLY A N 1
ATOM 761 C CA . GLY A 1 99 ? 10.281 1.182 -6.981 1.00 86.94 99 GLY A CA 1
ATOM 762 C C . GLY A 1 99 ? 9.854 0.926 -5.533 1.00 86.94 99 GLY A C 1
ATOM 763 O O . GLY A 1 99 ? 8.665 0.977 -5.224 1.00 86.94 99 GLY A O 1
ATOM 764 N N . PHE A 1 100 ? 10.814 0.699 -4.635 1.00 81.12 100 PHE A N 1
ATOM 765 C CA . PHE A 1 100 ? 10.549 0.495 -3.214 1.00 81.12 100 PHE A CA 1
ATOM 766 C C . PHE A 1 100 ? 10.029 1.766 -2.526 1.00 81.12 100 PHE A C 1
ATOM 768 O O . PHE A 1 100 ? 8.974 1.712 -1.899 1.00 81.12 100 PHE A O 1
ATOM 775 N N . SER A 1 101 ? 10.707 2.910 -2.691 1.00 81.50 101 SER A N 1
ATOM 776 C CA . SER A 1 101 ? 10.307 4.193 -2.083 1.00 81.50 101 SER A CA 1
ATOM 777 C C . SER A 1 101 ? 8.896 4.587 -2.494 1.00 81.50 101 SER A C 1
ATOM 779 O O . SER A 1 101 ? 8.043 4.812 -1.640 1.00 81.50 101 SER A O 1
ATOM 781 N N . ARG A 1 102 ? 8.608 4.556 -3.802 1.00 82.56 102 ARG A N 1
ATOM 782 C CA . ARG A 1 102 ? 7.276 4.868 -4.329 1.00 82.56 102 ARG A CA 1
ATOM 783 C C . ARG A 1 102 ? 6.210 3.945 -3.773 1.00 82.56 102 ARG A C 1
ATOM 785 O O . ARG A 1 102 ? 5.093 4.389 -3.564 1.00 82.56 102 ARG A O 1
ATOM 792 N N . THR A 1 103 ? 6.544 2.677 -3.531 1.00 81.50 103 THR A N 1
ATOM 793 C CA . THR A 1 103 ? 5.598 1.727 -2.940 1.00 81.50 103 THR A CA 1
ATOM 794 C C . THR A 1 103 ? 5.255 2.092 -1.498 1.00 81.50 103 THR A C 1
ATOM 796 O O . THR A 1 103 ? 4.091 2.005 -1.119 1.00 81.50 103 THR A O 1
ATOM 799 N N . LEU A 1 104 ? 6.234 2.547 -0.711 1.00 78.75 104 LEU A N 1
ATOM 800 C CA . LEU A 1 104 ? 6.006 3.016 0.658 1.00 78.75 104 LEU A CA 1
ATOM 801 C C . LEU A 1 104 ? 5.262 4.357 0.707 1.00 78.75 104 LEU A C 1
ATOM 803 O O . LEU A 1 104 ? 4.408 4.553 1.565 1.00 78.75 104 LEU A O 1
ATOM 807 N N . GLU A 1 105 ? 5.543 5.256 -0.237 1.00 78.31 105 GLU A N 1
ATOM 808 C CA . GLU A 1 105 ? 4.878 6.561 -0.362 1.00 78.31 105 GLU A CA 1
ATOM 809 C C . GLU A 1 105 ? 3.380 6.451 -0.681 1.00 78.31 105 GLU A C 1
ATOM 811 O O . GLU A 1 105 ? 2.652 7.422 -0.495 1.00 78.31 105 GLU A O 1
ATOM 816 N N . MET A 1 106 ? 2.893 5.280 -1.113 1.00 85.06 106 MET A N 1
ATOM 817 C CA . MET A 1 106 ? 1.465 5.038 -1.360 1.00 85.06 106 MET A CA 1
ATOM 818 C C . MET A 1 106 ? 0.618 4.942 -0.079 1.00 85.06 106 MET A C 1
ATOM 820 O O . MET A 1 106 ? -0.590 4.726 -0.176 1.00 85.06 106 MET A O 1
ATOM 824 N N . VAL A 1 107 ? 1.209 5.078 1.113 1.00 90.44 107 VAL A N 1
ATOM 825 C CA . VAL A 1 107 ? 0.519 4.893 2.396 1.00 90.44 107 VAL A CA 1
ATOM 826 C C . VAL A 1 107 ? 0.676 6.118 3.297 1.00 90.44 107 VAL A C 1
ATOM 828 O O . VAL A 1 107 ? 1.779 6.594 3.547 1.00 90.44 107 VAL A O 1
ATOM 831 N N . ILE A 1 108 ? -0.437 6.589 3.854 1.00 91.75 108 ILE A N 1
ATOM 832 C CA . ILE A 1 108 ? -0.480 7.551 4.956 1.00 91.75 108 ILE A CA 1
ATOM 833 C C . ILE A 1 108 ? -0.726 6.772 6.245 1.00 91.75 108 ILE A C 1
ATOM 835 O O . ILE A 1 108 ? -1.798 6.204 6.409 1.00 91.75 108 ILE A O 1
ATOM 839 N N . TYR A 1 109 ? 0.223 6.780 7.178 1.00 93.25 109 TYR A N 1
ATOM 840 C CA . TYR A 1 109 ? -0.021 6.337 8.554 1.00 93.25 109 TYR A CA 1
ATOM 841 C C . TYR A 1 109 ? -0.435 7.530 9.418 1.00 93.25 109 TYR A C 1
ATOM 843 O O . TYR A 1 109 ? 0.215 8.579 9.382 1.00 93.25 109 TYR A O 1
ATOM 851 N N . VAL A 1 110 ? -1.514 7.387 10.188 1.00 93.75 110 VAL A N 1
ATOM 852 C CA . VAL A 1 110 ? -2.040 8.470 11.022 1.00 93.75 110 VAL A CA 1
ATOM 853 C C . VAL A 1 110 ? -2.660 7.948 12.317 1.00 93.75 110 VAL A C 1
ATOM 855 O O . VAL A 1 110 ? -3.455 7.012 12.297 1.00 93.75 110 VAL A O 1
ATOM 858 N N . ASN A 1 111 ? -2.347 8.615 13.435 1.00 93.19 111 ASN A N 1
ATOM 859 C CA . ASN A 1 111 ? -3.097 8.501 14.686 1.00 93.19 111 ASN A CA 1
ATOM 860 C C . ASN A 1 111 ? -4.075 9.682 14.790 1.00 93.19 111 ASN A C 1
ATOM 862 O O . ASN A 1 111 ? -3.654 10.791 15.132 1.00 93.19 111 ASN A O 1
ATOM 866 N N . PRO A 1 112 ? -5.361 9.512 14.435 1.00 92.06 112 PRO A N 1
ATOM 867 C CA . PRO A 1 112 ? -6.276 10.642 14.291 1.00 92.06 112 PRO A CA 1
ATOM 868 C C . PRO A 1 112 ? -6.784 11.196 15.627 1.00 92.06 112 PRO A C 1
ATOM 870 O O . PRO A 1 112 ? -7.195 12.359 15.667 1.00 92.06 112 PRO A O 1
ATOM 873 N N . THR A 1 113 ? -6.777 10.387 16.687 1.00 89.94 113 THR A N 1
ATOM 874 C CA . THR A 1 113 ? -7.326 10.718 18.007 1.00 89.94 113 THR A CA 1
ATOM 875 C C . THR A 1 113 ? -6.238 10.572 19.060 1.00 89.94 113 THR A C 1
ATOM 877 O O . THR A 1 113 ? -5.578 9.536 19.117 1.00 89.94 113 THR A O 1
ATOM 880 N N . ALA A 1 114 ? -6.043 11.613 19.877 1.00 88.19 114 ALA A N 1
ATOM 881 C CA . ALA A 1 114 ? -5.032 11.651 20.935 1.00 88.19 114 ALA A CA 1
ATOM 882 C C . ALA A 1 114 ? -3.654 11.136 20.460 1.00 88.19 114 ALA A C 1
ATOM 884 O O . ALA A 1 114 ? -3.042 10.271 21.086 1.00 88.19 114 ALA A O 1
ATOM 885 N N . SER A 1 115 ? -3.191 11.653 19.314 1.00 89.19 115 SER A N 1
ATOM 886 C CA . SER A 1 115 ? -2.001 11.190 18.592 1.00 89.19 115 SER A CA 1
ATOM 887 C C . SER A 1 115 ? -0.802 11.006 19.515 1.00 89.19 115 SER A C 1
ATOM 889 O O . SER A 1 115 ? -0.413 11.915 20.239 1.00 89.19 115 SER A O 1
ATOM 891 N N . ASN A 1 116 ? -0.131 9.864 19.431 1.00 87.94 116 ASN A N 1
ATOM 892 C CA . ASN A 1 116 ? 1.112 9.641 20.159 1.00 87.94 116 ASN A CA 1
ATOM 893 C C . ASN A 1 116 ? 2.296 10.243 19.364 1.00 87.94 116 ASN A C 1
ATOM 895 O O . ASN A 1 116 ? 2.406 9.939 18.177 1.00 87.94 116 ASN A O 1
ATOM 899 N N . PRO A 1 117 ? 3.179 11.095 19.935 1.00 90.75 117 PRO A N 1
ATOM 900 C CA . PRO A 1 117 ? 3.245 11.564 21.327 1.00 90.75 117 PRO A CA 1
ATOM 901 C C . PRO A 1 117 ? 2.598 12.938 21.586 1.00 90.75 117 PRO A C 1
ATOM 903 O O . PRO A 1 117 ? 2.679 13.445 22.701 1.00 90.75 117 PRO A O 1
ATOM 906 N N . SER A 1 118 ? 2.015 13.587 20.576 1.00 91.38 118 SER A N 1
ATOM 907 C CA . SER A 1 118 ? 1.571 14.989 20.659 1.00 91.38 118 SER A CA 1
ATOM 908 C C . SER A 1 118 ? 0.293 15.222 21.477 1.00 91.38 118 SER A C 1
ATOM 910 O O . SER A 1 118 ? 0.007 16.360 21.840 1.00 91.38 118 SER A O 1
ATOM 912 N N . GLY A 1 119 ? -0.503 14.181 21.721 1.00 88.12 119 GLY A N 1
ATOM 913 C CA . GLY A 1 119 ? -1.839 14.247 22.313 1.00 88.12 119 GLY A CA 1
ATOM 914 C C . GLY A 1 119 ? -2.900 14.892 21.412 1.00 88.12 119 GLY A C 1
ATOM 915 O O . GLY A 1 119 ? -4.029 15.091 21.849 1.00 88.12 119 GLY A O 1
ATOM 916 N N . MET A 1 120 ? -2.571 15.241 20.164 1.00 89.06 120 MET A N 1
ATOM 917 C CA . MET A 1 120 ? -3.476 15.995 19.292 1.00 89.06 120 MET A CA 1
ATOM 918 C C . MET A 1 120 ? -4.560 15.110 18.670 1.00 89.06 120 MET A C 1
ATOM 920 O O . MET A 1 120 ? -4.275 14.021 18.177 1.00 89.06 120 MET A O 1
ATOM 924 N N . THR A 1 121 ? -5.782 15.634 18.590 1.00 90.12 121 THR A N 1
ATOM 925 C CA . THR A 1 121 ? -6.886 15.032 17.828 1.00 90.12 121 THR A CA 1
ATOM 926 C C . THR A 1 121 ? -7.154 15.861 16.574 1.00 90.12 121 THR A C 1
ATOM 928 O O . THR A 1 121 ? -7.242 17.090 16.628 1.00 90.12 121 THR A O 1
ATOM 931 N N . LEU A 1 122 ? -7.256 15.204 15.420 1.00 92.25 122 LEU A N 1
ATOM 932 C CA . LEU A 1 122 ? -7.575 15.863 14.156 1.00 92.25 122 LEU A CA 1
ATOM 933 C C . LEU A 1 122 ? -9.045 16.295 14.129 1.00 92.25 122 LEU A C 1
ATOM 935 O O . LEU A 1 122 ? -9.934 15.499 14.426 1.00 92.25 122 LEU A O 1
ATOM 939 N N . THR A 1 123 ? -9.303 17.532 13.695 1.00 92.00 123 THR A N 1
ATOM 940 C CA . THR A 1 123 ? -10.675 18.005 13.457 1.00 92.00 123 THR A CA 1
ATOM 941 C C . THR A 1 123 ? -11.285 17.331 12.230 1.00 92.00 123 THR A C 1
ATOM 943 O O . THR A 1 123 ? -10.569 16.870 11.332 1.00 92.00 123 THR A O 1
ATOM 946 N N . LYS A 1 124 ? -12.617 17.344 12.152 1.00 91.00 124 LYS A N 1
ATOM 947 C CA . LYS A 1 124 ? -13.391 16.844 11.010 1.00 91.00 124 LYS A CA 1
ATOM 948 C C . LYS A 1 124 ? -12.921 17.435 9.678 1.00 91.00 124 LYS A C 1
ATOM 950 O O . LYS A 1 124 ? -12.695 16.716 8.707 1.00 91.00 124 LYS A O 1
ATOM 955 N N . GLU A 1 125 ? -12.685 18.742 9.633 1.00 94.50 125 GLU A N 1
ATOM 956 C CA . GLU A 1 125 ? -12.232 19.459 8.437 1.00 94.50 125 GLU A CA 1
ATOM 957 C C . GLU A 1 125 ? -10.826 19.020 8.019 1.00 94.50 125 GLU A C 1
ATOM 959 O O . GLU A 1 125 ? -10.546 18.895 6.827 1.00 94.50 125 GLU A O 1
ATOM 964 N N . ARG A 1 126 ? -9.931 18.767 8.987 1.00 94.31 126 ARG A N 1
ATOM 965 C CA . ARG A 1 126 ? -8.586 18.252 8.695 1.00 94.31 126 ARG A CA 1
ATOM 966 C C . ARG A 1 126 ? -8.651 16.832 8.147 1.00 94.31 126 ARG A C 1
ATOM 968 O O . ARG A 1 126 ? -7.967 16.564 7.163 1.00 94.31 126 ARG A O 1
ATOM 975 N N . LYS A 1 127 ? -9.481 15.955 8.724 1.00 95.12 127 LYS A N 1
ATOM 976 C CA . LYS A 1 127 ? -9.673 14.583 8.223 1.00 95.12 127 LYS A CA 1
ATOM 977 C C . LYS A 1 127 ? -10.200 14.590 6.788 1.00 95.12 127 LYS A C 1
ATOM 979 O O . LYS A 1 127 ? -9.605 13.942 5.936 1.00 95.12 127 LYS A O 1
ATOM 984 N N . LYS A 1 128 ? -11.208 15.415 6.477 1.00 95.25 128 LYS A N 1
ATOM 985 C CA . LYS A 1 128 ? -11.724 15.575 5.104 1.00 95.25 128 LYS A CA 1
ATOM 986 C C . LYS A 1 128 ? -10.654 16.035 4.113 1.00 95.25 128 LYS A C 1
ATOM 988 O O . LYS A 1 128 ? -10.502 15.418 3.066 1.00 95.25 128 LYS A O 1
ATOM 993 N N . LYS A 1 129 ? -9.855 17.050 4.461 1.00 96.81 129 LYS A N 1
ATOM 994 C CA . LYS A 1 129 ? -8.745 17.519 3.608 1.00 96.81 129 LYS A CA 1
ATOM 995 C C . LYS A 1 129 ? -7.682 16.442 3.383 1.00 96.81 129 LYS A C 1
ATOM 997 O O . LYS A 1 129 ? -7.198 16.282 2.269 1.00 96.81 129 LYS A O 1
ATOM 1002 N N . ILE A 1 130 ? -7.314 15.700 4.430 1.00 95.75 130 ILE A N 1
ATOM 1003 C CA . ILE A 1 130 ? -6.366 14.582 4.314 1.00 95.75 130 ILE A CA 1
ATOM 1004 C C . ILE A 1 130 ? -6.951 13.488 3.418 1.00 95.75 130 ILE A C 1
ATOM 1006 O O . ILE A 1 130 ? -6.246 12.982 2.550 1.00 95.75 130 ILE A O 1
ATOM 1010 N N . TYR A 1 131 ? -8.236 13.167 3.580 1.00 95.69 131 TYR A N 1
ATOM 1011 C CA . TYR A 1 131 ? -8.922 12.197 2.735 1.00 95.69 131 TYR A CA 1
ATOM 1012 C C . TYR A 1 131 ? -8.926 12.648 1.269 1.00 95.69 131 TYR A C 1
ATOM 1014 O O . TYR A 1 131 ? -8.533 11.879 0.403 1.00 95.69 131 TYR A O 1
ATOM 1022 N N . GLU A 1 132 ? -9.250 13.910 0.973 1.00 95.88 132 GLU A N 1
ATOM 1023 C CA . GLU A 1 132 ? -9.176 14.479 -0.384 1.00 95.88 132 GLU A CA 1
ATOM 1024 C C . GLU A 1 132 ? -7.772 14.379 -0.998 1.00 95.88 132 GLU A C 1
ATOM 1026 O O . GLU A 1 132 ? -7.638 14.012 -2.166 1.00 95.88 132 GLU A O 1
ATOM 1031 N N . ILE A 1 133 ? -6.720 14.645 -0.217 1.00 94.50 133 ILE A N 1
ATOM 1032 C CA . ILE A 1 133 ? -5.327 14.456 -0.652 1.00 94.50 133 ILE A CA 1
ATOM 1033 C C . ILE A 1 133 ? -5.060 12.975 -0.941 1.00 94.50 133 ILE A C 1
ATOM 1035 O O . ILE A 1 133 ? -4.504 12.648 -1.990 1.00 94.50 133 ILE A O 1
ATOM 1039 N N . ALA A 1 134 ? -5.491 12.072 -0.058 1.00 94.69 134 ALA A N 1
ATOM 1040 C CA . ALA A 1 134 ? -5.354 10.637 -0.272 1.00 94.69 134 ALA A CA 1
ATOM 1041 C C . ALA A 1 134 ? -6.061 10.195 -1.561 1.00 94.69 134 ALA A C 1
ATOM 1043 O O . ALA A 1 134 ? -5.499 9.412 -2.322 1.00 94.69 134 ALA A O 1
ATOM 1044 N N . ARG A 1 135 ? -7.236 10.756 -1.877 1.00 92.38 135 ARG A N 1
ATOM 1045 C CA . ARG A 1 135 ? -7.919 10.522 -3.158 1.00 92.38 135 ARG A CA 1
ATOM 1046 C C . ARG A 1 135 ? -7.116 11.037 -4.344 1.00 92.38 135 ARG A C 1
ATOM 1048 O O . ARG A 1 135 ? -6.914 10.294 -5.300 1.00 92.38 135 ARG A O 1
ATOM 1055 N N . LEU A 1 136 ? -6.642 12.282 -4.272 1.00 92.25 136 LEU A N 1
ATOM 1056 C CA . LEU A 1 136 ? -5.909 12.943 -5.354 1.00 92.25 136 LEU A CA 1
ATOM 1057 C C . LEU A 1 136 ? -4.648 12.169 -5.757 1.00 92.25 136 LEU A C 1
ATOM 1059 O O . LEU A 1 136 ? -4.360 12.041 -6.945 1.00 92.25 136 LEU A O 1
ATOM 1063 N N . TYR A 1 137 ? -3.921 11.639 -4.774 1.00 88.62 137 TYR A N 1
ATOM 1064 C CA . TYR A 1 137 ? -2.677 10.896 -4.990 1.00 88.62 137 TYR A CA 1
ATOM 1065 C C . TYR A 1 137 ? -2.856 9.373 -4.961 1.00 88.62 137 TYR A C 1
ATOM 1067 O O . TYR A 1 137 ? -1.877 8.639 -5.051 1.00 88.62 137 TYR A O 1
ATOM 1075 N N . ASN A 1 138 ? -4.099 8.895 -4.868 1.00 88.88 138 ASN A N 1
ATOM 1076 C CA . ASN A 1 138 ? -4.453 7.482 -4.773 1.00 88.88 138 ASN A CA 1
ATOM 1077 C C . ASN A 1 138 ? -3.702 6.713 -3.663 1.00 88.88 138 ASN A C 1
ATOM 1079 O O . ASN A 1 138 ? -3.171 5.627 -3.888 1.00 88.88 138 ASN A O 1
ATOM 1083 N N . LEU A 1 139 ? -3.669 7.291 -2.463 1.00 93.69 139 LEU A N 1
ATOM 1084 C CA . LEU A 1 139 ? -2.982 6.759 -1.286 1.00 93.69 139 LEU A CA 1
ATOM 1085 C C . LEU A 1 139 ? -3.930 5.925 -0.416 1.00 93.69 139 LEU A C 1
ATOM 1087 O O . LEU A 1 139 ? -5.116 6.251 -0.294 1.00 93.69 139 LEU A O 1
ATOM 1091 N N . LEU A 1 140 ? -3.395 4.887 0.222 1.00 94.94 140 LEU A N 1
ATOM 1092 C CA . LEU A 1 140 ? -4.047 4.178 1.322 1.00 94.94 140 LEU A CA 1
ATOM 1093 C C . LEU A 1 140 ? -3.875 4.969 2.622 1.00 94.94 140 LEU A C 1
ATOM 1095 O O . LEU A 1 140 ? -2.851 5.619 2.824 1.00 94.94 140 LEU A O 1
ATOM 1099 N N . ILE A 1 141 ? -4.853 4.888 3.519 1.00 96.38 141 ILE A N 1
ATOM 1100 C CA . ILE A 1 141 ? -4.765 5.458 4.866 1.00 96.38 141 ILE A CA 1
ATOM 1101 C C . ILE A 1 141 ? -4.734 4.303 5.862 1.00 96.38 141 ILE A C 1
ATOM 1103 O O . ILE A 1 141 ? -5.678 3.526 5.936 1.00 96.38 141 ILE A O 1
ATOM 1107 N N . VAL A 1 142 ? -3.662 4.201 6.637 1.00 96.50 142 VAL A N 1
ATOM 1108 C CA . VAL A 1 142 ? -3.572 3.344 7.818 1.00 96.50 142 VAL A CA 1
ATOM 1109 C C . VAL A 1 142 ? -3.924 4.201 9.028 1.00 96.50 142 VAL A C 1
ATOM 1111 O O . VAL A 1 142 ? -3.136 5.040 9.467 1.00 96.50 142 VAL A O 1
ATOM 1114 N N . GLU A 1 143 ? -5.144 4.020 9.514 1.00 96.00 143 GLU A N 1
ATOM 1115 C CA . GLU A 1 143 ? -5.696 4.712 10.673 1.00 96.00 143 GLU A CA 1
ATOM 1116 C C . GLU A 1 143 ? -5.427 3.873 11.927 1.00 96.00 143 GLU A C 1
ATOM 1118 O O . GLU A 1 143 ? -6.068 2.851 12.135 1.00 96.00 143 GLU A O 1
ATOM 1123 N N . ASP A 1 144 ? -4.481 4.293 12.762 1.00 95.25 144 ASP A N 1
ATOM 1124 C CA . ASP A 1 144 ? -4.149 3.614 14.020 1.00 95.25 144 ASP A CA 1
ATOM 1125 C C . ASP A 1 144 ? -4.732 4.402 15.193 1.00 95.25 144 ASP A C 1
ATOM 1127 O O . ASP A 1 144 ? -4.285 5.513 15.488 1.00 95.25 144 ASP A O 1
ATOM 1131 N N . ASP A 1 145 ? -5.779 3.868 15.821 1.00 91.38 145 ASP A N 1
ATOM 1132 C CA . ASP A 1 145 ? -6.641 4.644 16.713 1.00 91.38 145 ASP A CA 1
ATOM 1133 C C . ASP A 1 145 ? -6.937 3.938 18.054 1.00 91.38 145 ASP A C 1
ATOM 1135 O O . ASP A 1 145 ? -8.091 3.763 18.449 1.00 91.38 145 ASP A O 1
ATOM 1139 N N . PRO A 1 146 ? -5.901 3.550 18.826 1.00 89.62 146 PRO A N 1
ATOM 1140 C CA . PRO A 1 146 ? -6.067 2.802 20.073 1.00 89.62 146 PRO A CA 1
ATOM 1141 C C . PRO A 1 146 ? -6.682 3.645 21.201 1.00 89.62 146 PRO A C 1
ATOM 1143 O O . PRO A 1 146 ? -7.024 3.104 22.251 1.00 89.62 146 PRO A O 1
ATOM 1146 N N . TYR A 1 147 ? -6.784 4.964 21.012 1.00 88.06 147 TYR A N 1
ATOM 1147 C CA . TYR A 1 147 ? -7.334 5.920 21.972 1.00 88.06 147 TYR A CA 1
ATOM 1148 C C . TYR A 1 147 ? -8.733 6.411 21.588 1.00 88.06 147 TYR A C 1
ATOM 1150 O O . TYR A 1 147 ? -9.278 7.245 22.306 1.00 88.06 147 TYR A O 1
ATOM 1158 N N . TYR A 1 148 ? -9.325 5.909 20.497 1.00 87.44 148 TYR A N 1
ATOM 1159 C CA . TYR A 1 148 ? -10.624 6.364 19.989 1.00 87.44 148 TYR A CA 1
ATOM 1160 C C . TYR A 1 148 ? -11.709 6.434 21.068 1.00 87.44 148 TYR A C 1
ATOM 1162 O O . TYR A 1 148 ? -12.422 7.426 21.196 1.00 87.44 148 TYR A O 1
ATOM 1170 N N . PHE A 1 149 ? -11.785 5.378 21.879 1.00 85.69 149 PHE A N 1
ATOM 1171 C CA . PHE A 1 149 ? -12.789 5.224 22.926 1.00 85.69 149 PHE A CA 1
ATOM 1172 C C . PHE A 1 149 ? -12.443 5.965 24.228 1.00 85.69 149 PHE A C 1
ATOM 1174 O O . PHE A 1 149 ? -13.269 6.032 25.131 1.00 85.69 149 PHE A O 1
ATOM 1181 N N . LEU A 1 150 ? -11.243 6.545 24.334 1.00 81.75 150 LEU A N 1
ATOM 1182 C CA . LEU A 1 150 ? -10.799 7.352 25.475 1.00 81.75 150 LEU A CA 1
ATOM 1183 C C . LEU A 1 150 ? -11.050 8.842 25.214 1.00 81.75 150 LEU A C 1
ATOM 1185 O O . LEU A 1 150 ? -10.139 9.672 25.270 1.00 81.75 150 LEU A O 1
ATOM 1189 N N . HIS A 1 151 ? -12.295 9.175 24.884 1.00 71.38 151 HIS A N 1
ATOM 1190 C CA . HIS A 1 151 ? -12.718 10.550 24.670 1.00 71.38 151 HIS A CA 1
ATOM 1191 C C . HIS A 1 151 ? -13.155 11.195 25.994 1.00 71.38 151 HIS A C 1
ATOM 1193 O O . HIS A 1 151 ? -13.931 10.612 26.744 1.00 71.38 151 HIS A O 1
ATOM 1199 N N . PHE A 1 152 ? -12.661 12.405 26.272 1.00 68.56 152 PHE A N 1
ATOM 1200 C CA . PHE A 1 152 ? -12.930 13.153 27.513 1.00 68.56 152 PHE A CA 1
ATOM 1201 C C . PHE A 1 152 ? -13.671 14.485 27.267 1.00 68.56 152 PHE A C 1
ATOM 1203 O O . PHE A 1 152 ? -13.607 15.382 28.104 1.00 68.56 152 PHE A O 1
ATOM 1210 N N . GLY A 1 153 ? -14.299 14.663 26.099 1.00 64.31 153 GLY A N 1
ATOM 1211 C CA . GLY A 1 153 ? -15.024 15.890 25.754 1.00 64.31 153 GLY A CA 1
ATOM 1212 C C . GLY A 1 153 ? -16.375 16.020 26.462 1.00 64.31 153 GLY A C 1
ATOM 1213 O O . GLY A 1 153 ? -16.985 15.025 26.846 1.00 64.31 153 GLY A O 1
ATOM 1214 N N . GLU A 1 154 ? -16.837 17.263 26.614 1.00 61.50 154 GLU A N 1
ATOM 1215 C CA . GLU A 1 154 ? -18.046 17.624 27.377 1.00 61.50 154 GLU A CA 1
ATOM 1216 C C . GLU A 1 154 ? -19.352 17.090 26.754 1.00 61.50 154 GLU A C 1
ATOM 1218 O O . GLU A 1 154 ? -20.316 16.851 27.478 1.00 61.50 154 GLU A O 1
ATOM 1223 N N . ASP A 1 155 ? -19.366 16.828 25.442 1.00 65.88 155 ASP A N 1
ATOM 1224 C CA . ASP A 1 155 ? -20.580 16.483 24.688 1.00 65.88 155 ASP A CA 1
ATOM 1225 C C . ASP A 1 155 ? -20.795 14.969 24.475 1.00 65.88 155 ASP A C 1
ATOM 1227 O O . ASP A 1 155 ? -21.773 14.573 23.842 1.00 65.88 155 ASP A O 1
ATOM 1231 N N . ASN A 1 156 ? -19.902 14.100 24.977 1.00 62.53 156 ASN A N 1
ATOM 1232 C CA . ASN A 1 156 ? -19.910 12.641 24.729 1.00 62.53 156 ASN A CA 1
ATOM 1233 C C . ASN A 1 156 ? -19.988 12.231 23.236 1.00 62.53 156 ASN A C 1
ATOM 1235 O O . ASN A 1 156 ? -20.276 11.075 22.921 1.00 62.53 156 ASN A O 1
ATOM 1239 N N . GLU A 1 157 ? -19.721 13.146 22.299 1.00 73.94 157 GLU A N 1
ATOM 1240 C CA . GLU A 1 157 ? -19.737 12.854 20.867 1.00 73.94 157 GLU A CA 1
ATOM 1241 C C . GLU A 1 157 ? -18.395 12.248 20.440 1.00 73.94 157 GLU A C 1
ATOM 1243 O O . GLU A 1 157 ? -17.328 12.849 20.597 1.00 73.94 157 GLU A O 1
ATOM 1248 N N . PHE A 1 158 ? -18.432 11.033 19.890 1.00 80.50 158 PHE A N 1
ATOM 1249 C CA . PHE A 1 158 ? -17.228 10.392 19.372 1.00 80.50 158 PHE A CA 1
ATOM 1250 C C . PHE A 1 158 ? -16.700 11.138 18.137 1.00 80.50 158 PHE A C 1
ATOM 1252 O O . PHE A 1 158 ? -17.481 11.528 17.264 1.00 80.50 158 PHE A O 1
ATOM 1259 N N . PRO A 1 159 ? -15.371 11.302 17.994 1.00 82.12 159 PRO A N 1
ATOM 1260 C CA . PRO A 1 159 ? -14.814 11.937 16.811 1.00 82.12 159 PRO A CA 1
ATOM 1261 C C . PRO A 1 159 ? -15.105 11.103 15.551 1.00 82.12 159 PRO A C 1
ATOM 1263 O O . PRO A 1 159 ? -15.029 9.876 15.558 1.00 82.12 159 PRO A O 1
ATOM 1266 N N . GLU A 1 160 ? -15.381 11.769 14.430 1.00 88.56 160 GLU A N 1
ATOM 1267 C CA . GLU A 1 160 ? -15.555 11.119 13.121 1.00 88.56 160 GLU A CA 1
ATOM 1268 C C . GLU A 1 160 ? -14.244 10.427 12.701 1.00 88.56 160 GLU A C 1
ATOM 1270 O O . GLU A 1 160 ? -13.203 11.083 12.671 1.00 88.56 160 GLU A O 1
ATOM 1275 N N . SER A 1 161 ? -14.246 9.125 12.402 1.00 93.25 161 SER A N 1
ATOM 1276 C CA . SER A 1 161 ? -13.053 8.370 11.970 1.00 93.25 161 SER A CA 1
ATOM 1277 C C . SER A 1 161 ? -12.795 8.513 10.466 1.00 93.25 161 SER A C 1
ATOM 1279 O O . SER A 1 161 ? -13.706 8.854 9.709 1.00 93.25 161 SER A O 1
ATOM 1281 N N . PHE A 1 162 ? -11.581 8.216 9.994 1.00 95.88 162 PHE A N 1
ATOM 1282 C CA . PHE A 1 162 ? -11.337 8.111 8.549 1.00 95.88 162 PHE A CA 1
ATOM 1283 C C . PHE A 1 162 ? -12.187 7.007 7.923 1.00 95.88 162 PHE A C 1
ATOM 1285 O O . PHE A 1 162 ? -12.727 7.208 6.838 1.00 95.88 162 PHE A O 1
ATOM 1292 N N . LEU A 1 163 ? -12.365 5.887 8.631 1.00 94.88 163 LEU A N 1
ATOM 1293 C CA . LEU A 1 163 ? -13.237 4.801 8.189 1.00 94.88 163 LEU A CA 1
ATOM 1294 C C . LEU A 1 163 ? -14.677 5.279 7.924 1.00 94.88 163 LEU A C 1
ATOM 1296 O O . LEU A 1 163 ? -15.277 4.888 6.929 1.00 94.88 163 LEU A O 1
ATOM 1300 N N . SER A 1 164 ? -15.223 6.168 8.762 1.00 93.62 164 SER A N 1
ATOM 1301 C CA . SER A 1 164 ? -16.601 6.669 8.605 1.00 93.62 164 SER A CA 1
ATOM 1302 C C . SER A 1 164 ? -16.825 7.553 7.369 1.00 93.62 164 SER A C 1
ATOM 1304 O O . SER A 1 164 ? -17.962 7.710 6.926 1.00 93.62 164 SER A O 1
ATOM 1306 N N . ILE A 1 165 ? -15.755 8.112 6.794 1.00 94.12 165 ILE A N 1
ATOM 1307 C CA . ILE A 1 165 ? -15.802 8.934 5.575 1.00 94.12 165 ILE A CA 1
ATOM 1308 C C . ILE A 1 165 ? -15.245 8.196 4.350 1.00 94.12 165 ILE A C 1
ATOM 1310 O O . ILE A 1 165 ? -15.120 8.799 3.281 1.00 94.12 165 ILE A O 1
ATOM 1314 N N . ASP A 1 166 ? -14.898 6.913 4.490 1.00 95.88 166 ASP A N 1
ATOM 1315 C CA . ASP A 1 166 ? -14.246 6.148 3.436 1.00 95.88 166 ASP A CA 1
ATOM 1316 C C . ASP A 1 166 ? -15.234 5.661 2.371 1.00 95.88 166 ASP A C 1
ATOM 1318 O O . ASP A 1 166 ? -15.835 4.596 2.481 1.00 95.88 166 ASP A O 1
ATOM 1322 N N . THR A 1 167 ? -15.389 6.441 1.304 1.00 93.94 167 THR A N 1
ATOM 1323 C CA . THR A 1 167 ? -16.251 6.093 0.166 1.00 93.94 167 THR A CA 1
ATOM 1324 C C . THR A 1 167 ? -15.541 5.292 -0.923 1.00 93.94 167 THR A C 1
ATOM 1326 O O . THR A 1 167 ? -16.207 4.652 -1.733 1.00 93.94 167 THR A O 1
ATOM 1329 N N . ASP A 1 168 ? -14.206 5.313 -0.952 1.00 94.38 168 ASP A N 1
ATOM 1330 C CA . ASP A 1 168 ? -13.399 4.660 -1.988 1.00 94.38 168 ASP A CA 1
ATOM 1331 C C . ASP A 1 168 ? -12.831 3.292 -1.554 1.00 94.38 168 ASP A C 1
ATOM 1333 O O . ASP A 1 168 ? -12.244 2.596 -2.382 1.00 94.38 168 ASP A O 1
ATOM 1337 N N . GLY A 1 169 ? -12.952 2.913 -0.275 1.00 94.81 169 GLY A N 1
ATOM 1338 C CA . GLY A 1 169 ? -12.344 1.692 0.259 1.00 94.81 169 GLY A CA 1
ATOM 1339 C C . GLY A 1 169 ? -10.815 1.775 0.283 1.00 94.81 169 GLY A C 1
ATOM 1340 O O . GLY A 1 169 ? -10.135 0.932 -0.301 1.00 94.81 169 GLY A O 1
ATOM 1341 N N . ARG A 1 170 ? -10.262 2.810 0.926 1.00 95.06 170 ARG A N 1
ATOM 1342 C CA . ARG A 1 170 ? -8.808 3.054 1.046 1.00 95.06 170 ARG A CA 1
ATOM 1343 C C . ARG A 1 170 ? -8.299 3.088 2.487 1.00 95.06 170 ARG A C 1
ATOM 1345 O O . ARG A 1 170 ? -7.093 3.249 2.687 1.00 95.06 170 ARG A O 1
ATOM 1352 N N . VAL A 1 171 ? -9.187 3.002 3.475 1.00 96.94 171 VAL A N 1
ATOM 1353 C CA . VAL A 1 171 ? -8.840 3.101 4.895 1.00 96.94 171 VAL A CA 1
ATOM 1354 C C . VAL A 1 171 ? -8.693 1.708 5.501 1.00 96.94 171 VAL A C 1
ATOM 1356 O O . VAL A 1 171 ? -9.618 0.904 5.490 1.00 96.94 171 VAL A O 1
ATOM 1359 N N . MET A 1 172 ? -7.519 1.438 6.064 1.00 96.81 172 MET A N 1
ATOM 1360 C CA . MET A 1 172 ? -7.232 0.300 6.931 1.00 96.81 172 MET A CA 1
ATOM 1361 C C . MET A 1 172 ? -7.164 0.819 8.365 1.00 96.81 172 MET A C 1
ATOM 1363 O O . MET A 1 172 ? -6.184 1.457 8.748 1.00 96.81 172 MET A O 1
ATOM 1367 N N . ARG A 1 173 ? -8.215 0.581 9.144 1.00 96.69 173 ARG A N 1
ATOM 1368 C CA . ARG A 1 173 ? -8.327 1.019 10.534 1.00 96.69 173 ARG A CA 1
ATOM 1369 C C . ARG A 1 173 ? -7.882 -0.077 11.494 1.00 96.69 173 ARG A C 1
ATOM 1371 O O . ARG A 1 173 ? -8.287 -1.227 11.352 1.00 96.69 173 ARG A O 1
ATOM 1378 N N . MET A 1 174 ? -7.076 0.293 12.480 1.00 95.50 174 MET A N 1
ATOM 1379 C CA . MET A 1 174 ? -6.556 -0.569 13.532 1.00 95.50 174 MET A CA 1
ATOM 1380 C C . MET A 1 174 ? -7.065 -0.084 14.887 1.00 95.50 174 MET A C 1
ATOM 1382 O O . MET A 1 174 ? -6.828 1.057 15.285 1.00 95.50 174 MET A O 1
ATOM 1386 N N . ASP A 1 175 ? -7.714 -0.987 15.609 1.00 94.31 175 ASP A N 1
ATOM 1387 C CA . ASP A 1 175 ? -8.228 -0.755 16.950 1.00 94.31 175 ASP A CA 1
ATOM 1388 C C . ASP A 1 175 ? -7.594 -1.747 17.936 1.00 94.31 175 ASP A C 1
ATOM 1390 O O . ASP A 1 175 ? -7.108 -2.828 17.579 1.00 94.31 175 ASP A O 1
ATOM 1394 N N . SER A 1 176 ? -7.591 -1.388 19.221 1.00 91.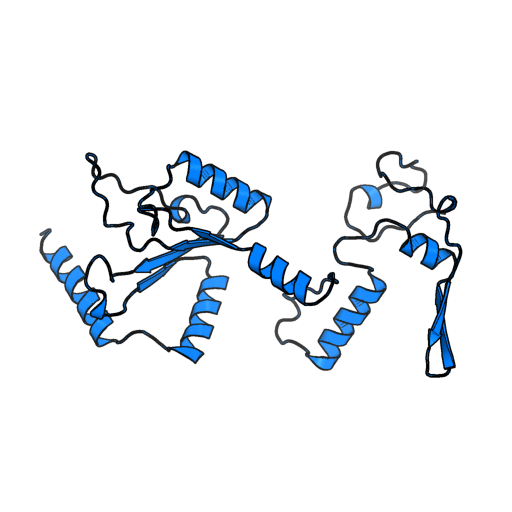94 176 SER A N 1
ATOM 1395 C CA . SER A 1 176 ? -6.997 -2.219 20.266 1.00 91.94 176 SER A CA 1
ATOM 1396 C C . SER A 1 176 ? -7.777 -2.166 21.569 1.00 91.94 176 SER A C 1
ATOM 1398 O O . SER A 1 176 ? -8.129 -1.096 22.058 1.00 91.94 176 SER A O 1
ATOM 1400 N N . PHE A 1 177 ? -7.926 -3.322 22.218 1.00 92.06 177 PHE A N 1
ATOM 1401 C CA . PHE A 1 177 ? -8.453 -3.392 23.582 1.00 92.06 177 PHE A CA 1
ATOM 1402 C C . PHE A 1 177 ? -7.399 -3.052 24.642 1.00 92.06 177 PHE A C 1
ATOM 1404 O O . PHE A 1 177 ? -7.701 -3.031 25.835 1.00 92.06 177 PHE A O 1
ATOM 1411 N N . ALA A 1 178 ? -6.158 -2.758 24.243 1.00 90.81 178 ALA A N 1
ATOM 1412 C CA . ALA A 1 178 ? -5.057 -2.521 25.169 1.00 90.81 178 ALA A CA 1
ATOM 1413 C C . ALA A 1 178 ? -5.252 -1.294 26.072 1.00 90.81 178 ALA A C 1
ATOM 1415 O O . ALA A 1 178 ? -4.648 -1.233 27.145 1.00 90.81 178 ALA A O 1
ATOM 1416 N N . LYS A 1 179 ? -6.041 -0.312 25.624 1.00 88.81 179 LYS A N 1
ATOM 1417 C CA . LYS A 1 179 ? -6.302 0.946 26.341 1.00 88.81 179 LYS A CA 1
ATOM 1418 C C . LYS A 1 179 ? -7.692 1.019 26.971 1.00 88.81 179 LYS A C 1
ATOM 1420 O O . LYS A 1 179 ? -7.959 1.970 27.691 1.00 88.81 179 LYS A O 1
ATOM 1425 N N . ILE A 1 180 ? -8.533 0.017 26.719 1.00 88.12 180 ILE A N 1
ATOM 1426 C CA . ILE A 1 180 ? -9.943 -0.003 27.132 1.00 88.12 180 ILE A CA 1
ATOM 1427 C C . ILE A 1 180 ? -10.198 -1.148 28.115 1.00 88.12 180 ILE A C 1
ATOM 1429 O O . ILE A 1 180 ? -10.863 -0.953 29.120 1.00 88.12 180 ILE A O 1
ATOM 1433 N N . ILE A 1 181 ? -9.625 -2.329 27.854 1.00 89.25 181 ILE A N 1
ATOM 1434 C CA . ILE A 1 181 ? -9.793 -3.526 28.688 1.00 89.25 181 ILE A CA 1
ATOM 1435 C C . ILE A 1 181 ? -8.478 -3.856 29.394 1.00 89.25 181 ILE A C 1
ATOM 1437 O O . ILE A 1 181 ? -8.351 -3.708 30.605 1.00 89.25 181 ILE A O 1
ATOM 1441 N N . SER A 1 182 ? -7.476 -4.328 28.648 1.00 90.81 182 SER A N 1
ATOM 1442 C CA . SER A 1 182 ? -6.156 -4.651 29.194 1.00 90.81 182 SER A CA 1
ATOM 1443 C C . SER A 1 182 ? -5.158 -4.949 28.081 1.00 90.81 182 SER A C 1
ATOM 1445 O O . SER A 1 182 ? -5.389 -5.768 27.188 1.00 90.81 182 SER A O 1
ATOM 1447 N N . SER A 1 183 ? -3.988 -4.317 28.171 1.00 90.88 183 SER A N 1
ATOM 1448 C CA . SER A 1 183 ? -2.855 -4.566 27.276 1.00 90.88 183 SER A CA 1
ATOM 1449 C C . SER A 1 183 ? -2.246 -5.961 27.447 1.00 90.88 183 SER A C 1
ATOM 1451 O O . SER A 1 183 ? -1.575 -6.449 26.537 1.00 90.88 183 SER A O 1
ATOM 1453 N N . GLY A 1 184 ? -2.498 -6.633 28.576 1.00 92.06 184 GLY A N 1
ATOM 1454 C CA . GLY A 1 184 ? -2.001 -7.979 28.859 1.00 92.06 184 GLY A CA 1
ATOM 1455 C C . GLY A 1 184 ? -2.613 -9.054 27.961 1.00 92.06 184 GLY A C 1
ATOM 1456 O O . GLY A 1 184 ? -1.933 -10.022 27.634 1.00 92.06 184 GLY A O 1
ATOM 1457 N N . PHE A 1 185 ? -3.852 -8.859 27.497 1.00 92.06 185 PHE A N 1
ATOM 1458 C CA . PHE A 1 185 ? -4.551 -9.847 26.667 1.00 92.06 185 PHE A CA 1
ATOM 1459 C C . PHE A 1 185 ? -4.104 -9.866 25.205 1.00 92.06 185 PHE A C 1
ATOM 1461 O O . PHE A 1 185 ? -4.357 -10.857 24.521 1.00 92.06 185 PHE A O 1
ATOM 1468 N N . ARG A 1 186 ? -3.414 -8.809 24.743 1.00 92.62 186 ARG A N 1
ATOM 1469 C CA . ARG A 1 186 ? -2.884 -8.678 23.372 1.00 92.62 186 ARG A CA 1
ATOM 1470 C C . ARG A 1 186 ? -3.952 -8.842 22.281 1.00 92.62 186 ARG A C 1
ATOM 1472 O O . ARG A 1 186 ? -3.671 -9.409 21.231 1.00 92.62 186 ARG A O 1
ATOM 1479 N N . ILE A 1 187 ? -5.160 -8.330 22.526 1.00 93.94 187 ILE A N 1
ATOM 1480 C CA . ILE A 1 187 ? -6.249 -8.341 21.544 1.00 93.94 187 ILE A CA 1
ATOM 1481 C C . ILE A 1 187 ? -6.395 -6.959 20.899 1.00 93.94 187 ILE A C 1
ATOM 1483 O O . ILE A 1 187 ? -6.439 -5.925 21.573 1.00 93.94 187 ILE A O 1
ATOM 1487 N N . GLY A 1 188 ? -6.497 -6.968 19.577 1.00 93.25 188 GLY A N 1
ATOM 1488 C CA . GLY A 1 188 ? -6.928 -5.857 18.740 1.00 93.25 188 GLY A CA 1
ATOM 1489 C C . GLY A 1 188 ? -7.664 -6.404 17.523 1.00 93.25 188 GLY A C 1
ATOM 1490 O O . GLY A 1 188 ? -7.779 -7.621 17.365 1.00 93.25 188 GLY A O 1
ATOM 1491 N N . TYR A 1 189 ? -8.172 -5.512 16.686 1.00 94.75 189 TYR A N 1
ATOM 1492 C CA . TYR A 1 189 ? -8.872 -5.871 15.458 1.00 94.75 189 TYR A CA 1
ATOM 1493 C C . TYR A 1 189 ? -8.577 -4.849 14.362 1.00 94.75 189 TYR A C 1
ATOM 1495 O O . TYR A 1 189 ? -8.105 -3.742 14.626 1.00 94.75 189 TYR A O 1
ATOM 1503 N N . LEU A 1 190 ? -8.814 -5.257 13.119 1.00 95.94 190 LEU A N 1
ATOM 1504 C CA . LEU A 1 190 ? -8.569 -4.452 11.934 1.00 95.94 190 LEU A CA 1
ATOM 1505 C C . LEU A 1 190 ? -9.838 -4.410 11.088 1.00 95.94 190 LEU A C 1
ATOM 1507 O O . LEU A 1 190 ? -10.475 -5.441 10.884 1.00 95.94 190 LEU A O 1
ATOM 1511 N N . THR A 1 191 ? -10.168 -3.231 10.568 1.00 96.62 191 THR A N 1
ATOM 1512 C CA . THR A 1 191 ? -11.270 -3.023 9.623 1.00 96.62 191 THR A CA 1
ATOM 1513 C C . THR A 1 191 ? -10.730 -2.395 8.344 1.00 96.62 191 THR A C 1
ATOM 1515 O O . THR A 1 191 ? -9.938 -1.459 8.407 1.00 96.62 191 THR A O 1
ATOM 1518 N N . GLY A 1 192 ? -11.142 -2.881 7.176 1.00 96.25 192 GLY A N 1
ATOM 1519 C CA . GLY A 1 192 ? -10.721 -2.307 5.899 1.00 96.25 192 GLY A CA 1
ATOM 1520 C C . GLY A 1 192 ? -11.286 -3.049 4.686 1.00 96.25 192 GLY A C 1
ATOM 1521 O O . GLY A 1 192 ? -12.136 -3.926 4.850 1.00 96.25 192 GLY A O 1
ATOM 1522 N N . PRO A 1 193 ? -10.829 -2.713 3.466 1.00 95.25 193 PRO A N 1
ATOM 1523 C CA . PRO A 1 193 ? -11.296 -3.331 2.229 1.00 95.25 193 PRO A CA 1
ATOM 1524 C C . PRO A 1 193 ? -10.977 -4.825 2.174 1.00 95.25 193 PRO A C 1
ATOM 1526 O O . PRO A 1 193 ? -9.839 -5.226 2.426 1.00 95.25 193 PRO A O 1
ATOM 1529 N N . GLU A 1 194 ? -11.953 -5.631 1.751 1.00 95.06 194 GLU A N 1
ATOM 1530 C CA . GLU A 1 194 ? -11.859 -7.098 1.670 1.00 95.06 194 GLU A CA 1
ATOM 1531 C C . GLU A 1 194 ? -10.552 -7.599 1.017 1.00 95.06 194 GLU A C 1
ATOM 1533 O O . GLU A 1 194 ? -9.852 -8.384 1.657 1.00 95.06 194 GLU A O 1
ATOM 1538 N N . PRO A 1 195 ? -10.090 -7.078 -0.145 1.00 93.31 195 PRO A N 1
ATOM 1539 C CA . PRO A 1 195 ? -8.853 -7.570 -0.760 1.00 93.31 195 PRO A CA 1
ATOM 1540 C C . PRO A 1 195 ? -7.593 -7.363 0.093 1.00 93.31 195 PRO A C 1
ATOM 1542 O O . PRO A 1 195 ? -6.621 -8.107 -0.050 1.00 93.31 195 PRO A O 1
ATOM 1545 N N . LEU A 1 196 ? -7.572 -6.336 0.948 1.00 93.06 196 LEU A N 1
ATOM 1546 C CA . LEU A 1 196 ? -6.452 -6.049 1.846 1.00 93.06 196 LEU A CA 1
ATOM 1547 C C . LEU A 1 196 ? -6.561 -6.860 3.142 1.00 93.06 196 LEU A C 1
ATOM 1549 O O . LEU A 1 196 ? -5.546 -7.357 3.633 1.00 93.06 196 LEU A O 1
ATOM 1553 N N . VAL A 1 197 ? -7.779 -7.043 3.661 1.00 95.75 197 VAL A N 1
ATOM 1554 C CA . VAL A 1 197 ? -8.052 -7.895 4.828 1.00 95.75 197 VAL A CA 1
ATOM 1555 C C . VAL A 1 197 ? -7.702 -9.355 4.526 1.00 95.75 197 VAL A C 1
ATOM 1557 O O . VAL A 1 197 ? -7.014 -9.986 5.324 1.00 95.75 197 VAL A O 1
ATOM 1560 N N . ASP A 1 198 ? -8.030 -9.868 3.340 1.00 96.25 198 ASP A N 1
ATOM 1561 C CA . ASP A 1 198 ? -7.646 -11.221 2.914 1.00 96.25 198 ASP A CA 1
ATOM 1562 C C . ASP A 1 198 ? -6.127 -11.425 2.912 1.00 96.25 198 ASP A C 1
ATOM 1564 O O . ASP A 1 198 ? -5.615 -12.482 3.290 1.00 96.25 198 ASP A O 1
ATOM 1568 N N . LYS A 1 199 ? -5.374 -10.395 2.506 1.00 93.81 199 LYS A N 1
ATOM 1569 C CA . LYS A 1 199 ? -3.907 -10.425 2.543 1.00 93.81 199 LYS A CA 1
ATOM 1570 C C . LYS A 1 199 ? -3.370 -10.381 3.967 1.00 93.81 199 LYS A C 1
ATOM 1572 O O . LYS A 1 199 ? -2.387 -11.064 4.254 1.00 93.81 199 LYS A O 1
ATOM 1577 N N . TYR A 1 200 ? -4.022 -9.634 4.855 1.00 94.75 200 TYR A N 1
ATOM 1578 C CA . TYR A 1 200 ? -3.701 -9.630 6.278 1.00 94.75 200 TYR A CA 1
ATOM 1579 C C . TYR A 1 200 ? -3.943 -11.006 6.920 1.00 94.75 200 TYR A C 1
ATOM 1581 O O . TYR A 1 200 ? -3.085 -11.487 7.663 1.00 94.75 200 TYR A O 1
ATOM 1589 N N . ILE A 1 201 ? -5.055 -11.674 6.591 1.00 95.38 201 ILE A N 1
ATOM 1590 C CA . ILE A 1 201 ? -5.373 -13.026 7.076 1.00 95.38 201 ILE A CA 1
ATOM 1591 C C . ILE A 1 201 ? -4.306 -14.022 6.605 1.00 95.38 201 ILE A C 1
ATOM 1593 O O . ILE A 1 201 ? -3.688 -14.676 7.441 1.00 95.38 201 ILE A O 1
ATOM 1597 N N . GLN A 1 202 ? -3.994 -14.049 5.303 1.00 94.88 202 GLN A N 1
ATOM 1598 C CA . GLN A 1 202 ? -2.944 -14.916 4.738 1.00 94.88 202 GLN A CA 1
ATOM 1599 C C . GLN A 1 202 ? -1.582 -14.703 5.418 1.00 94.88 202 GLN A C 1
ATOM 1601 O O . GLN A 1 202 ? -0.845 -15.652 5.680 1.00 94.88 202 GLN A O 1
ATOM 1606 N N . HIS A 1 203 ? -1.223 -13.450 5.716 1.00 94.81 203 HIS A N 1
ATOM 1607 C CA . HIS A 1 203 ? 0.014 -13.152 6.433 1.00 94.81 203 HIS A CA 1
ATOM 1608 C C . HIS A 1 203 ? -0.033 -13.627 7.893 1.00 94.81 203 HIS A C 1
ATOM 1610 O O . HIS A 1 203 ? 0.955 -14.159 8.406 1.00 94.81 203 HIS A O 1
ATOM 1616 N N . SER A 1 204 ? -1.178 -13.463 8.555 1.00 94.12 204 SER A N 1
ATOM 1617 C CA . SER A 1 204 ? -1.388 -13.868 9.946 1.00 94.12 204 SER A CA 1
ATOM 1618 C C . SER A 1 204 ? -1.297 -15.383 10.102 1.00 94.12 204 SER A C 1
ATOM 1620 O O . SER A 1 204 ? -0.561 -15.841 10.972 1.00 94.12 204 SER A O 1
ATOM 1622 N N . GLU A 1 205 ? -1.921 -16.160 9.211 1.00 96.06 205 GLU A N 1
ATOM 1623 C CA . GLU A 1 205 ? -1.855 -17.632 9.176 1.00 96.06 205 GLU A CA 1
ATOM 1624 C C . GLU A 1 205 ? -0.416 -18.167 9.157 1.00 96.06 205 GLU A C 1
ATOM 1626 O O . GLU A 1 205 ? -0.121 -19.187 9.776 1.00 96.06 205 GLU A O 1
ATOM 1631 N N . MET A 1 206 ? 0.496 -17.445 8.500 1.00 94.44 206 MET A N 1
ATOM 1632 C CA . MET A 1 206 ? 1.901 -17.838 8.364 1.00 94.44 206 MET A CA 1
ATOM 1633 C C . MET A 1 206 ? 2.806 -17.352 9.504 1.00 94.44 206 MET A C 1
ATOM 1635 O O . MET A 1 206 ? 3.928 -17.842 9.629 1.00 94.44 206 MET A O 1
ATOM 1639 N N . THR A 1 207 ? 2.374 -16.372 10.303 1.00 94.88 207 THR A N 1
ATOM 1640 C CA . THR A 1 207 ? 3.246 -15.676 11.272 1.00 94.88 207 THR A CA 1
ATOM 1641 C C . THR A 1 207 ? 2.801 -15.816 12.724 1.00 94.88 207 THR A C 1
ATOM 1643 O O . THR A 1 207 ? 3.635 -16.073 13.589 1.00 94.88 207 THR A O 1
ATOM 1646 N N . MET A 1 208 ? 1.506 -15.661 13.005 1.00 93.00 208 MET A N 1
ATOM 1647 C CA . MET A 1 208 ? 0.937 -15.663 14.362 1.00 93.00 208 MET A CA 1
ATOM 1648 C C . MET A 1 208 ? -0.232 -16.651 14.517 1.00 93.00 208 MET A C 1
ATOM 1650 O O . MET A 1 208 ? -0.578 -17.022 15.635 1.00 93.00 208 MET A O 1
ATOM 1654 N N . MET A 1 209 ? -0.831 -17.086 13.407 1.00 93.00 209 MET A N 1
ATOM 1655 C CA . MET A 1 209 ? -2.160 -17.690 13.313 1.00 93.00 209 MET A CA 1
ATOM 1656 C C . MET A 1 209 ? -3.249 -16.753 13.841 1.00 93.00 209 MET A C 1
ATOM 1658 O O . MET A 1 209 ? -3.801 -15.960 13.085 1.00 93.00 209 MET A O 1
ATOM 1662 N N . HIS A 1 210 ? -3.539 -16.809 15.138 1.00 94.25 210 HIS A N 1
ATOM 1663 C CA . HIS A 1 210 ? -4.584 -16.018 15.777 1.00 94.25 210 HIS A CA 1
ATOM 1664 C C . HIS A 1 210 ? -4.207 -15.685 17.231 1.00 94.25 210 HIS A C 1
ATOM 1666 O O . HIS A 1 210 ? -3.391 -16.385 17.839 1.00 94.25 210 HIS A O 1
ATOM 1672 N N . PRO A 1 211 ? -4.810 -14.647 17.840 1.00 94.44 211 PRO A N 1
ATOM 1673 C CA . PRO A 1 211 ? -4.633 -14.369 19.263 1.00 94.44 211 PRO A CA 1
ATOM 1674 C C . PRO A 1 211 ? -5.124 -15.524 20.151 1.00 94.44 211 PRO A C 1
ATOM 1676 O O . PRO A 1 211 ? -5.947 -16.340 19.734 1.00 94.44 211 PRO A O 1
ATOM 1679 N N . SER A 1 212 ? -4.673 -15.584 21.406 1.00 95.88 212 SER A N 1
ATOM 1680 C CA . SER A 1 212 ? -5.107 -16.608 22.373 1.00 95.88 212 SER A CA 1
ATOM 1681 C C . SER A 1 212 ? -6.636 -16.700 22.473 1.00 95.88 212 SER A C 1
ATOM 1683 O O . SER A 1 212 ? -7.290 -15.700 22.770 1.00 95.88 212 SER A O 1
ATOM 1685 N N . CYS A 1 213 ? -7.207 -17.895 22.286 1.00 96.19 213 CYS A N 1
ATOM 1686 C CA . CYS A 1 213 ? -8.654 -18.105 22.409 1.00 96.19 213 CYS A CA 1
ATOM 1687 C C . CYS A 1 213 ? -9.172 -17.785 23.816 1.00 96.19 213 CYS A C 1
ATOM 1689 O O . CYS A 1 213 ? -10.281 -17.288 23.947 1.00 96.19 213 CYS A O 1
ATOM 1691 N N . LEU A 1 214 ? -8.364 -18.002 24.861 1.00 96.12 214 LEU A N 1
ATOM 1692 C CA . LEU A 1 214 ? -8.729 -17.628 26.230 1.00 96.12 214 LEU A CA 1
ATOM 1693 C C . LEU A 1 214 ? -8.828 -16.104 26.389 1.00 96.12 214 LEU A C 1
ATOM 1695 O O . LEU A 1 214 ? -9.755 -15.607 27.018 1.00 96.12 214 LEU A O 1
ATOM 1699 N N . SER A 1 215 ? -7.892 -15.358 25.793 1.00 95.75 215 SER A N 1
ATOM 1700 C CA . SER A 1 215 ? -7.949 -13.892 25.777 1.00 95.75 215 SER A CA 1
ATOM 1701 C C . SER A 1 215 ? -9.159 -13.389 24.983 1.00 95.75 215 SER A C 1
ATOM 1703 O O . SER A 1 215 ? -9.803 -12.430 25.399 1.00 95.75 215 SER A O 1
ATOM 1705 N N . GLN A 1 216 ? -9.476 -14.035 23.856 1.00 94.56 216 GLN A N 1
ATOM 1706 C CA . GLN A 1 216 ? -10.654 -13.709 23.048 1.00 94.56 216 GLN A CA 1
ATOM 1707 C C . GLN A 1 216 ? -11.957 -13.980 23.812 1.00 94.56 216 GLN A C 1
ATOM 1709 O O . GLN A 1 216 ? -12.827 -13.115 23.846 1.00 94.56 216 GLN A O 1
ATOM 1714 N N . ASP A 1 217 ? -12.075 -15.140 24.464 1.00 94.94 217 ASP A N 1
ATOM 1715 C CA . ASP A 1 217 ? -13.259 -15.505 25.247 1.00 94.94 217 ASP A CA 1
ATOM 1716 C C . ASP A 1 217 ? -13.456 -14.580 26.453 1.00 94.94 217 ASP A C 1
ATOM 1718 O O . ASP A 1 217 ? -14.573 -14.150 26.720 1.00 94.94 217 ASP A O 1
ATOM 1722 N N . TYR A 1 218 ? -12.369 -14.176 27.118 1.00 93.25 218 TYR A N 1
ATOM 1723 C CA . TYR A 1 218 ? -12.426 -13.188 28.196 1.00 93.25 218 TYR A CA 1
ATOM 1724 C C . TYR A 1 218 ? -12.980 -11.838 27.718 1.00 93.25 218 TYR A C 1
ATOM 1726 O O . TYR A 1 218 ? -13.899 -11.297 28.331 1.00 93.25 218 TYR A O 1
ATOM 1734 N N . VAL A 1 219 ? -12.457 -11.308 26.604 1.00 90.88 219 VAL A N 1
ATOM 1735 C CA . VAL A 1 219 ? -12.950 -10.052 26.011 1.00 90.88 219 VAL A CA 1
ATOM 1736 C C . VAL A 1 219 ? -14.419 -10.187 25.595 1.00 90.88 219 VAL A C 1
ATOM 1738 O O . VAL A 1 219 ? -15.225 -9.319 25.910 1.00 90.88 219 VAL A O 1
ATOM 1741 N N . ASN A 1 220 ? -14.795 -11.299 24.959 1.00 91.50 220 ASN A N 1
ATOM 1742 C CA . ASN A 1 220 ? -16.182 -11.613 24.598 1.00 91.50 220 ASN A CA 1
ATOM 1743 C C . ASN A 1 220 ? -17.106 -11.701 25.832 1.00 91.50 220 ASN A C 1
ATOM 1745 O O . ASN A 1 220 ? -18.240 -11.227 25.795 1.00 91.50 220 ASN A O 1
ATOM 1749 N N . GLY A 1 221 ? -16.623 -12.266 26.940 1.00 92.19 221 GLY A N 1
ATOM 1750 C CA . GLY A 1 221 ? -17.359 -12.360 28.198 1.00 92.19 221 GLY A CA 1
ATOM 1751 C C . GLY A 1 221 ? -17.692 -10.999 28.812 1.00 92.19 221 GLY A C 1
ATOM 1752 O O . GLY A 1 221 ? -18.795 -10.839 29.331 1.00 92.19 221 GLY A O 1
ATOM 1753 N N . ILE A 1 222 ? -16.787 -10.018 28.706 1.00 87.25 222 ILE A N 1
ATOM 1754 C CA . ILE A 1 222 ? -17.032 -8.639 29.165 1.00 87.25 222 ILE A CA 1
ATOM 1755 C C . ILE A 1 222 ? -18.228 -8.032 28.421 1.00 87.25 222 ILE A C 1
ATOM 1757 O O . ILE A 1 222 ? -19.169 -7.568 29.059 1.00 87.25 22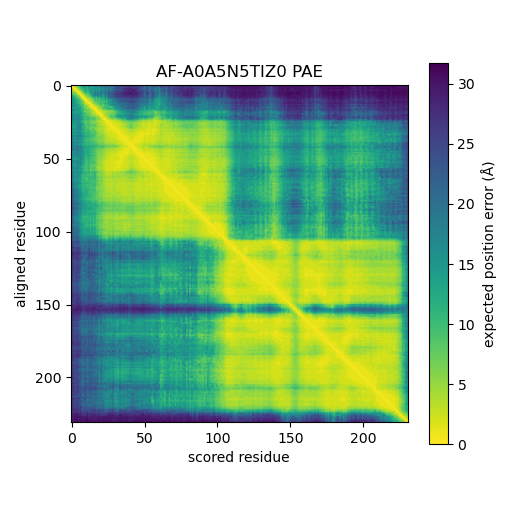2 ILE A O 1
ATOM 1761 N N . TYR A 1 223 ? -18.249 -8.121 27.088 1.00 77.31 223 TYR A N 1
ATOM 1762 C CA . TYR A 1 223 ? -19.338 -7.561 26.277 1.00 77.31 223 TYR A CA 1
ATOM 1763 C C . TYR A 1 223 ? -20.701 -8.199 26.568 1.00 77.31 223 TYR A C 1
ATOM 1765 O O . TYR A 1 223 ? -21.709 -7.504 26.663 1.00 77.31 223 TYR A O 1
ATOM 1773 N N . ARG A 1 224 ? -20.740 -9.518 26.786 1.00 79.31 224 ARG A N 1
ATOM 1774 C CA . ARG A 1 224 ? -21.989 -10.216 27.140 1.00 79.31 224 ARG A CA 1
ATOM 1775 C C . ARG A 1 224 ? -22.552 -9.792 28.496 1.00 79.31 224 ARG A C 1
ATOM 1777 O O . ARG A 1 224 ? -23.761 -9.852 28.696 1.00 79.31 224 ARG A O 1
ATOM 1784 N N . GLN A 1 225 ? -21.696 -9.413 29.446 1.00 68.06 225 GLN A N 1
ATOM 1785 C CA . GLN A 1 225 ? -22.154 -8.926 30.749 1.00 68.06 225 GLN A CA 1
ATOM 1786 C C . GLN A 1 225 ? -22.754 -7.522 30.644 1.00 68.06 225 GLN A C 1
ATOM 1788 O O . GLN A 1 225 ? -23.766 -7.263 31.291 1.00 68.06 225 GLN A O 1
ATOM 1793 N N . GLU A 1 226 ? -22.186 -6.659 29.798 1.00 59.25 226 GLU A N 1
ATOM 1794 C CA . GLU A 1 226 ? -22.711 -5.311 29.563 1.00 59.25 226 GLU A CA 1
ATOM 1795 C C . GLU A 1 226 ? -24.094 -5.341 28.888 1.00 59.25 226 GLU A C 1
ATOM 1797 O O . GLU A 1 226 ? -25.002 -4.640 29.338 1.00 59.25 226 GLU A O 1
ATOM 1802 N N . GLU A 1 227 ? -24.318 -6.220 27.904 1.00 52.38 227 GLU A N 1
ATOM 1803 C CA . GLU A 1 227 ? -25.645 -6.415 27.287 1.00 52.38 227 GLU A CA 1
ATOM 1804 C C . GLU A 1 227 ? -26.712 -6.896 28.292 1.00 52.38 227 GLU A C 1
ATOM 1806 O O . GLU A 1 227 ? -27.871 -6.492 28.208 1.00 52.38 227 GLU A O 1
ATOM 1811 N N . CYS A 1 228 ? -26.332 -7.701 29.291 1.00 41.28 228 CYS A N 1
ATOM 1812 C CA . CYS A 1 228 ? -27.236 -8.167 30.351 1.00 41.28 228 CYS A CA 1
ATOM 1813 C C . CYS A 1 228 ? -27.558 -7.101 31.416 1.00 41.28 228 CYS A C 1
ATOM 1815 O O . CYS A 1 228 ? -28.467 -7.307 32.217 1.00 41.28 228 CYS A O 1
ATOM 1817 N N . SER A 1 229 ? -26.831 -5.980 31.449 1.00 39.88 229 SER A N 1
ATOM 1818 C CA . SER A 1 229 ? -27.039 -4.881 32.407 1.00 39.88 229 SER A CA 1
ATOM 1819 C C . SER A 1 229 ? -27.894 -3.717 31.882 1.00 39.88 229 SER A C 1
ATOM 1821 O O . SER A 1 229 ? -28.162 -2.782 32.633 1.00 39.88 229 SER A O 1
ATOM 1823 N N . PHE A 1 230 ? -28.365 -3.789 30.631 1.00 38.00 230 PHE A N 1
ATOM 1824 C CA . PHE A 1 230 ? -29.325 -2.845 30.032 1.00 38.00 230 PHE A CA 1
ATOM 1825 C C . PHE A 1 230 ? -30.771 -3.390 29.963 1.00 38.00 230 PHE A C 1
ATOM 1827 O O . PHE A 1 230 ? -31.593 -2.862 29.211 1.00 38.00 230 PHE A O 1
ATOM 1834 N N . GLY A 1 231 ? -31.078 -4.441 30.734 1.00 33.94 231 GLY A N 1
ATOM 1835 C CA . GLY A 1 231 ? -32.421 -5.022 30.891 1.00 33.94 231 GLY A CA 1
ATOM 1836 C C . GLY A 1 231 ? -33.175 -4.503 32.108 1.00 33.94 231 GLY A C 1
ATOM 1837 O O . GLY A 1 231 ? -32.535 -4.354 33.173 1.00 33.94 231 GLY A O 1
#

Mean predicted aligned error: 11.52 Å

pLDDT: mean 86.07, std 15.48, range [30.36, 97.69]

Foldseek 3Di:
DDDQDDDDDPVNVDDPPDDDPPDPKDDLVPDPDQWDWDADPVRDIDTGHRVNVSVVPIDDDQQDDVVVLVVVLVVCCVPPVDPPCVPDGHGDDPDDVRVVVVVVVLEAEDAQALDPPPGDHHAPVRLVVVVVVCVVSVHAYEHEYQCQCVDDDPPPDGGQGNVNVDPPFRYKYKYDCCVPPNVVQVDIDIDT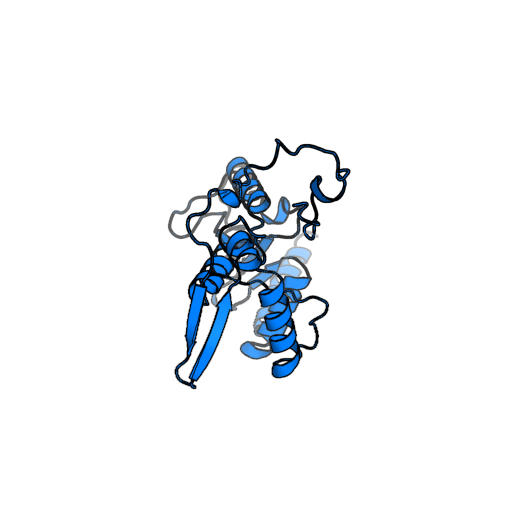DPVVVVVVQVVCCVPPNDGDPVSVVVVVVVVVVVVVVVD

InterPro domains:
  IPR004839 Aminotransferase, class I/classII, large domain [PF00155] (113-214)
  IPR015421 Pyridoxal phosphate-dependent transferase, major domain [G3DSA:3.40.640.10] (10-107)
  IPR015421 Pyridoxal phosphate-dependent transferase, major domain [G3DSA:3.40.640.10] (108-229)
  IPR015424 Pyridoxal phosphate-dependent transferase [SSF53383] (16-224)
  IPR050859 Class-I pyridoxal-phosphate-dependent aminotransferase-like [PTHR42790] (107-222)

Organism: NCBI:txid96803

Nearest PDB structures (foldseek):
  6t8q-assembly1_A  TM=5.419E-01  e=8.474E-18  Homo sapiens
  4gdy-assembly1_A  TM=5.269E-01  e=5.745E-18  Homo sapiens
  8tn2-assembly1_B  TM=6.457E-01  e=6.140E-07  Streptomyces hygroscopicus
  8tn2-assembly1_A  TM=6.458E-01  e=1.971E-06  Streptomyces hygroscopicus
  9kau-assembly1_B  TM=7.184E-01  e=4.140E-05  Bacillus cereus ATCC 14579